Protein AF-A0A7X5V7J4-F1 (afdb_monomer_lite)

Foldseek 3Di:
DDDPPPPQDFDPLFDDLPVLVVVLVVLLVVLLVLLQVLLVVLVVLVVCLPPPPLRDFPVVDPVLVVQLVVQLVVLVVLLVVVVVVCVVVVQDQDDRTPPCPVVVVVSVVSSSVSLSSLSSSLSRLLVSLQDPPSDDLDPSNLVSLVSSVVSLLVSLLSLLVSLLSVLVSLVSSQVSCVRRVHDGRDLCVSLVSSVSSLVSSVVSSCSSVVSSLVSLVVSLCRNQPQDDPVPDDPVVNVVSVVVSVVSCVSSCPVPDPVSVVVSSCSSCVSNVVSVCCVVVVD

pLDDT: mean 78.99, std 15.19, range [29.64, 95.69]

Organism: NCBI:txid1105143

Sequence (282 aa):
MGWAGGGADPDPRARGGAVELAVWQYLIGVSAMMWVLLAGFGLVLLRRLTEDAAVRPVDGDASGRRATVRFVGFVFAVIVVPLLIGAAAGLRNPYVMEGQNWKIPLLHLIAGCANLPVLVALKRIELTAADDRGWGTTPADIARLRLLRRTTRLATAGLGAVIALAVIATGALRQATAAAGLTPLPDTFGVVYGAAFTGVVAGVHLYVSSAVENRARRLLDQVAALPDPSAVSPQEFSAGRSLRGEVAEELELGVDPRADLQSLLAVLSPLIGALLTKVGGL

Structure (mmCIF, N/CA/C/O backbone):
data_AF-A0A7X5V7J4-F1
#
_entry.id   AF-A0A7X5V7J4-F1
#
loop_
_atom_site.group_PDB
_atom_site.id
_atom_site.type_symbol
_atom_site.label_atom_id
_atom_site.label_alt_id
_atom_site.label_comp_id
_atom_site.label_asym_id
_atom_site.label_entity_id
_atom_site.label_seq_id
_atom_site.pdbx_PDB_ins_code
_atom_site.Cartn_x
_atom_site.Cartn_y
_atom_site.Cartn_z
_atom_site.occupancy
_atom_site.B_iso_or_equiv
_atom_site.auth_seq_id
_atom_site.auth_comp_id
_atom_site.auth_asym_id
_atom_site.auth_atom_id
_atom_site.pdbx_PDB_model_num
ATOM 1 N N . MET A 1 1 ? -34.278 26.157 18.986 1.00 34.75 1 MET A N 1
ATOM 2 C CA . MET A 1 1 ? -33.420 25.088 18.433 1.00 34.75 1 MET A CA 1
ATOM 3 C C . MET A 1 1 ? -32.214 24.945 19.345 1.00 34.75 1 MET A C 1
ATOM 5 O O . MET A 1 1 ? -31.230 25.649 19.173 1.00 34.75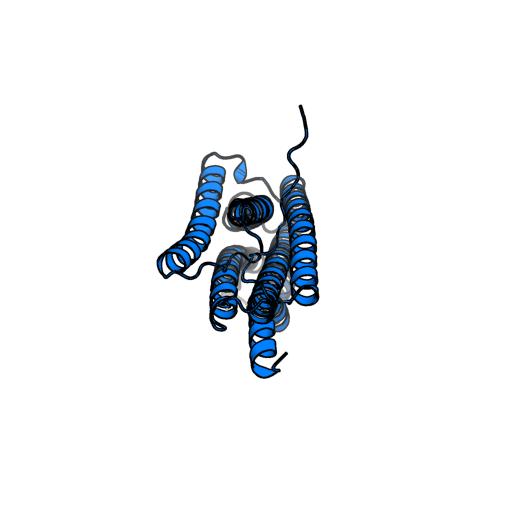 1 MET A O 1
ATOM 9 N N . GLY A 1 2 ? -32.358 24.139 20.399 1.00 29.67 2 GLY A N 1
ATOM 10 C CA . GLY A 1 2 ? -31.271 23.836 21.326 1.00 29.67 2 GLY A CA 1
ATOM 11 C C . GLY A 1 2 ? -30.403 22.735 20.735 1.00 29.67 2 GLY A C 1
ATOM 12 O O . GLY A 1 2 ? -30.930 21.729 20.263 1.00 29.67 2 GLY A O 1
ATOM 13 N N . TRP A 1 3 ? -29.091 22.942 20.730 1.00 29.64 3 TRP A N 1
ATOM 14 C CA . TRP A 1 3 ? -28.142 21.869 20.481 1.00 29.64 3 TRP A CA 1
ATOM 15 C C . TRP A 1 3 ? -28.324 20.834 21.588 1.00 29.64 3 TRP A C 1
ATOM 17 O O . TRP A 1 3 ? -28.192 21.155 22.768 1.00 29.64 3 TRP A O 1
ATOM 27 N N . ALA A 1 4 ? -28.724 19.626 21.192 1.00 33.19 4 ALA A N 1
ATOM 28 C CA . ALA A 1 4 ? -28.880 18.485 22.072 1.00 33.19 4 ALA A CA 1
ATOM 29 C C . ALA A 1 4 ? -27.616 18.337 22.926 1.00 33.19 4 ALA A C 1
ATOM 31 O O . ALA A 1 4 ? -26.511 18.241 22.388 1.00 33.19 4 ALA A O 1
ATOM 32 N N . GLY A 1 5 ? -27.794 18.355 24.249 1.00 32.16 5 GLY A N 1
ATOM 33 C CA . GLY A 1 5 ? -26.738 18.022 25.192 1.00 32.16 5 GLY A CA 1
ATOM 34 C C . GLY A 1 5 ? -26.129 16.691 24.778 1.00 32.16 5 GLY A C 1
ATOM 35 O O . GLY A 1 5 ? -26.831 15.685 24.674 1.00 32.16 5 GLY A O 1
ATOM 36 N N . GLY A 1 6 ? -24.836 16.713 24.460 1.00 33.47 6 GLY A N 1
ATOM 37 C CA . GLY A 1 6 ? -24.061 15.520 24.170 1.00 33.47 6 GLY A CA 1
ATOM 38 C C . GLY A 1 6 ? -23.945 14.702 25.444 1.00 33.47 6 GLY A C 1
ATOM 39 O O . GLY A 1 6 ? -22.972 14.853 26.172 1.00 33.47 6 GLY A O 1
ATOM 40 N N . GLY A 1 7 ? -24.959 13.882 25.719 1.00 37.09 7 GLY A N 1
ATOM 41 C CA . GLY A 1 7 ? -24.930 12.867 26.762 1.00 37.09 7 GLY A CA 1
ATOM 42 C C . GLY A 1 7 ? -23.765 11.928 26.485 1.00 37.09 7 GLY A C 1
ATOM 43 O O . GLY A 1 7 ? -23.837 11.056 25.621 1.00 37.09 7 GLY A O 1
ATOM 44 N N . ALA A 1 8 ? -22.657 12.182 27.165 1.00 48.03 8 ALA A N 1
ATOM 45 C CA . ALA A 1 8 ? -21.536 11.276 27.315 1.00 48.03 8 ALA A CA 1
ATOM 46 C C . ALA A 1 8 ? -21.576 10.754 28.751 1.00 48.03 8 ALA A C 1
ATOM 48 O O . ALA A 1 8 ? -20.599 10.883 29.483 1.00 48.03 8 ALA A O 1
ATOM 49 N N . ASP A 1 9 ? -22.730 10.233 29.169 1.00 50.41 9 ASP A N 1
ATOM 50 C CA . ASP A 1 9 ? -22.798 9.556 30.452 1.00 50.41 9 ASP A CA 1
ATOM 51 C C . ASP A 1 9 ? -22.044 8.221 30.311 1.00 50.41 9 ASP A C 1
ATOM 53 O O . ASP A 1 9 ? -22.279 7.476 29.347 1.00 50.41 9 ASP A O 1
ATOM 57 N N . PRO A 1 10 ? -21.070 7.942 31.198 1.00 53.66 10 PRO A N 1
ATOM 58 C CA . PRO A 1 10 ? -20.435 6.633 31.281 1.00 53.66 10 PRO A CA 1
ATOM 59 C C . PRO A 1 10 ? -21.510 5.553 31.412 1.00 53.66 10 PRO A C 1
ATOM 61 O O . PRO A 1 10 ? -22.536 5.802 32.047 1.00 53.66 10 PRO A O 1
ATOM 64 N N . ASP A 1 11 ? -21.273 4.358 30.853 1.00 56.75 11 ASP A N 1
ATOM 65 C CA . ASP A 1 11 ? -22.147 3.207 31.121 1.00 56.75 11 ASP A CA 1
ATOM 66 C C . ASP A 1 11 ? -22.397 3.138 32.643 1.00 56.75 11 ASP A C 1
ATOM 68 O O . ASP A 1 11 ? -21.429 3.167 33.410 1.00 56.75 11 ASP A O 1
ATOM 72 N N . PRO A 1 12 ? -23.654 3.077 33.120 1.00 56.88 12 PRO A N 1
ATOM 73 C CA . PRO A 1 12 ? -23.957 3.048 34.552 1.00 56.88 12 PRO A CA 1
ATOM 74 C C . PRO A 1 12 ? -23.309 1.861 35.291 1.00 56.88 12 PRO A C 1
ATOM 76 O O . PRO A 1 12 ? -23.279 1.827 36.522 1.00 56.88 12 PRO A O 1
ATOM 79 N N . ARG A 1 13 ? -22.787 0.873 34.555 1.00 57.56 13 ARG A N 1
ATOM 80 C CA . ARG A 1 13 ? -22.022 -0.271 35.062 1.00 57.56 13 ARG A CA 1
ATOM 81 C C . ARG A 1 13 ? -20.512 -0.031 35.099 1.00 57.56 13 ARG A C 1
ATOM 83 O O . ARG A 1 13 ? -19.818 -0.807 35.756 1.00 57.56 13 ARG A O 1
ATOM 90 N N . ALA A 1 14 ? -20.005 1.007 34.434 1.00 59.56 14 ALA A N 1
ATOM 91 C CA . ALA A 1 14 ? -18.592 1.352 34.422 1.00 59.56 14 ALA A CA 1
ATOM 92 C C . ALA A 1 14 ? -18.145 1.856 35.804 1.00 59.56 14 ALA A C 1
ATOM 94 O O . ALA A 1 14 ? -18.664 2.838 36.334 1.00 59.56 14 ALA A O 1
ATOM 95 N N . ARG A 1 15 ? -17.157 1.185 36.402 1.00 63.94 15 ARG A N 1
ATOM 96 C CA . ARG A 1 15 ? -16.577 1.543 37.704 1.00 63.94 15 ARG A CA 1
ATOM 97 C C . ARG A 1 15 ? -15.110 1.931 37.527 1.00 63.94 15 ARG A C 1
ATOM 99 O O . ARG A 1 15 ? -14.232 1.101 37.716 1.00 63.94 15 ARG A O 1
ATOM 106 N N . GLY A 1 16 ? -14.842 3.190 37.184 1.00 69.38 16 GLY A N 1
ATOM 107 C CA . GLY A 1 16 ? -13.474 3.707 37.027 1.00 69.38 16 GLY A CA 1
ATOM 108 C C . GLY A 1 16 ? -12.947 3.651 35.588 1.00 69.38 16 GLY A C 1
ATOM 109 O O . GLY A 1 16 ? -13.725 3.706 34.640 1.00 69.38 16 GLY A O 1
ATOM 110 N N . GLY A 1 17 ? -11.619 3.616 35.424 1.00 73.25 17 GLY A N 1
ATOM 111 C CA . GLY A 1 17 ? -10.969 3.546 34.106 1.00 73.25 17 GLY A CA 1
ATOM 112 C C . GLY A 1 17 ? -10.870 4.874 33.338 1.00 73.25 17 GLY A C 1
ATOM 113 O O . GLY A 1 17 ? -10.708 4.875 32.118 1.00 73.25 17 GLY A O 1
ATOM 114 N N . ALA A 1 18 ? -11.017 6.020 34.016 1.00 78.38 18 ALA A N 1
ATOM 115 C CA . ALA A 1 18 ? -11.046 7.336 33.365 1.00 78.38 18 ALA A CA 1
ATOM 116 C C . ALA A 1 18 ? -9.722 7.692 32.664 1.00 78.38 18 ALA A C 1
ATOM 118 O O . ALA A 1 18 ? -9.734 8.315 31.602 1.00 78.38 18 ALA A O 1
ATOM 119 N N . VAL A 1 19 ? -8.586 7.279 33.237 1.00 81.19 19 VAL A N 1
ATOM 120 C CA . VAL A 1 19 ? -7.254 7.526 32.666 1.00 81.19 19 VAL A CA 1
ATOM 121 C C . VAL A 1 19 ? -7.058 6.684 31.406 1.00 81.19 19 VAL A C 1
ATOM 123 O O . VAL A 1 19 ? -6.678 7.207 30.363 1.00 81.19 19 VAL A O 1
ATOM 126 N N . GLU A 1 20 ? -7.389 5.398 31.467 1.00 81.62 20 GLU A N 1
ATOM 127 C CA . GLU A 1 20 ? -7.297 4.456 30.354 1.00 81.62 20 GLU A CA 1
ATOM 128 C C . GLU A 1 20 ? -8.235 4.859 29.207 1.00 81.62 20 GLU A C 1
ATOM 130 O O . GLU A 1 20 ? -7.858 4.806 28.033 1.00 81.62 20 GLU A O 1
ATOM 135 N N . LEU A 1 21 ? -9.439 5.341 29.535 1.00 78.19 21 LEU A N 1
ATOM 136 C CA . LEU A 1 21 ? -10.370 5.888 28.554 1.00 78.19 21 LEU A CA 1
ATOM 137 C C . LEU A 1 21 ? -9.812 7.150 27.881 1.00 78.19 21 LEU A C 1
ATOM 139 O O . LEU A 1 21 ? -9.927 7.283 26.662 1.00 78.19 21 LEU A O 1
ATOM 143 N N . ALA A 1 22 ? -9.179 8.054 28.636 1.00 80.69 22 ALA A N 1
ATOM 144 C CA . ALA A 1 22 ? -8.540 9.245 28.077 1.00 80.69 22 ALA A CA 1
ATOM 145 C C . ALA A 1 22 ? -7.377 8.883 27.135 1.00 80.69 22 ALA A C 1
ATOM 147 O O . ALA A 1 22 ? -7.256 9.468 26.056 1.00 80.69 22 ALA A O 1
ATOM 148 N N . VAL A 1 23 ? -6.570 7.874 27.486 1.00 80.25 23 VAL A N 1
ATOM 149 C CA . VAL A 1 23 ? -5.506 7.339 26.615 1.00 80.25 23 VAL A CA 1
ATOM 150 C C . VAL A 1 23 ? -6.093 6.789 25.316 1.00 80.25 23 VAL A C 1
ATOM 152 O O . VAL A 1 23 ? -5.612 7.121 24.231 1.00 80.25 23 VAL A O 1
ATOM 155 N N . TRP A 1 24 ? -7.165 5.997 25.394 1.00 83.56 24 TRP A N 1
ATOM 156 C CA . TRP A 1 24 ? -7.840 5.492 24.200 1.00 83.56 24 TRP A CA 1
ATOM 157 C C . TRP A 1 24 ? -8.390 6.624 23.317 1.00 83.56 24 TRP A C 1
ATOM 159 O O . TRP A 1 24 ? -8.161 6.630 22.106 1.00 83.56 24 TRP A O 1
ATOM 169 N N . GLN A 1 25 ? -9.071 7.611 23.906 1.00 83.75 25 GLN A N 1
ATOM 170 C CA . GLN A 1 25 ? -9.607 8.764 23.174 1.00 83.75 25 GLN A CA 1
ATOM 171 C C . GLN A 1 25 ? -8.498 9.561 22.477 1.00 83.75 25 GLN A C 1
ATOM 173 O O . GLN A 1 25 ? -8.645 9.930 21.309 1.00 83.75 25 GLN A O 1
ATOM 178 N N . TYR A 1 26 ? -7.371 9.776 23.160 1.00 84.69 26 TYR A N 1
ATOM 179 C CA . TYR A 1 26 ? -6.192 10.407 22.578 1.00 84.69 26 TYR A CA 1
ATOM 180 C C . TYR A 1 26 ? -5.674 9.618 21.367 1.00 84.69 26 TYR A C 1
ATOM 182 O O . TYR A 1 26 ? -5.478 10.196 20.299 1.00 84.69 26 TYR A O 1
ATOM 190 N N . LEU A 1 27 ? -5.540 8.291 21.480 1.00 84.94 27 LEU A N 1
ATOM 191 C CA . LEU A 1 27 ? -5.086 7.428 20.381 1.00 84.94 27 LEU A CA 1
ATOM 192 C C . LEU A 1 27 ? -6.040 7.430 19.178 1.00 84.94 27 LEU A C 1
ATOM 194 O O . LEU A 1 27 ? -5.580 7.388 18.035 1.00 84.94 27 LEU A O 1
ATOM 198 N N . ILE A 1 28 ? -7.354 7.529 19.397 1.00 84.75 28 ILE A N 1
ATOM 199 C CA . ILE A 1 28 ? -8.328 7.723 18.311 1.00 84.75 28 ILE A CA 1
ATOM 200 C C . ILE A 1 28 ? -8.127 9.084 17.632 1.00 84.75 28 ILE A C 1
ATOM 202 O O . ILE A 1 28 ? -8.146 9.158 16.403 1.00 84.75 28 ILE A O 1
ATOM 206 N N . GLY A 1 29 ? -7.872 10.146 18.402 1.00 86.00 29 GLY A N 1
ATOM 207 C CA . GLY A 1 29 ? -7.528 11.464 17.859 1.00 86.00 29 GLY A CA 1
ATOM 208 C C . GLY A 1 29 ? -6.261 11.432 16.996 1.00 86.00 29 GLY A C 1
ATOM 209 O O . GLY A 1 29 ? -6.267 11.915 15.862 1.00 86.00 29 GLY A O 1
ATOM 210 N N . VAL A 1 30 ? -5.200 10.781 17.484 1.00 86.50 30 VAL A N 1
ATOM 211 C CA . VAL A 1 30 ? -3.958 10.563 16.721 1.00 86.50 30 VAL A CA 1
ATOM 212 C C . VAL A 1 30 ? -4.225 9.724 15.466 1.00 86.50 30 VAL A C 1
ATOM 214 O O . VAL A 1 30 ? -3.692 10.032 14.401 1.00 86.50 30 VAL A O 1
ATOM 217 N N . SER A 1 31 ? -5.098 8.713 15.547 1.00 87.94 31 SER A N 1
ATOM 218 C CA . SER A 1 31 ? -5.487 7.886 14.393 1.00 87.94 31 SER A CA 1
ATOM 219 C C . SER A 1 31 ? -6.166 8.710 13.308 1.00 87.94 31 SER A C 1
ATOM 221 O O . SER A 1 31 ? -5.783 8.618 12.144 1.00 87.94 31 SER A O 1
ATOM 223 N N . ALA A 1 32 ? -7.109 9.573 13.685 1.00 88.56 32 ALA A N 1
ATOM 224 C CA . ALA A 1 32 ? -7.782 10.463 12.747 1.00 88.56 32 ALA A CA 1
ATOM 225 C C . ALA A 1 32 ? -6.797 11.419 12.054 1.00 88.56 32 ALA A C 1
ATOM 227 O O . ALA A 1 32 ? -6.849 11.576 10.833 1.00 88.56 32 ALA A O 1
ATOM 228 N N . MET A 1 33 ? -5.854 12.000 12.804 1.00 90.06 33 MET A N 1
ATOM 229 C CA . MET A 1 33 ? -4.784 12.825 12.235 1.00 90.06 33 MET A CA 1
ATOM 230 C C . MET A 1 33 ? -3.928 12.027 11.241 1.00 90.06 33 MET A C 1
ATOM 232 O O . MET A 1 33 ? -3.676 12.493 10.131 1.00 90.06 33 MET A O 1
ATOM 236 N N . MET A 1 34 ? -3.532 10.802 11.598 1.00 89.50 34 MET A N 1
ATOM 237 C CA . MET A 1 34 ? -2.756 9.926 10.718 1.00 89.50 34 MET A CA 1
ATOM 238 C C . MET A 1 34 ? -3.512 9.546 9.444 1.00 89.50 34 MET A C 1
ATOM 240 O O . MET A 1 34 ? -2.901 9.473 8.381 1.00 89.50 34 MET A O 1
ATOM 244 N N . TRP A 1 35 ? -4.830 9.357 9.504 1.00 93.12 35 TRP A N 1
ATOM 245 C CA . TRP A 1 35 ? -5.650 9.114 8.315 1.00 93.12 35 TRP A CA 1
ATOM 246 C C . TRP A 1 35 ? -5.677 10.324 7.379 1.00 93.12 35 TRP A C 1
ATOM 248 O O . TRP A 1 35 ? -5.534 10.159 6.170 1.00 93.12 35 TRP A O 1
ATOM 258 N N . VAL A 1 36 ? -5.790 11.543 7.917 1.00 93.38 36 VAL A N 1
ATOM 259 C CA . VAL A 1 36 ? -5.714 12.776 7.113 1.00 93.38 36 VAL A CA 1
ATOM 260 C C . VAL A 1 36 ? -4.343 12.907 6.449 1.00 93.38 36 VAL A C 1
ATOM 262 O O . VAL A 1 36 ? -4.264 13.178 5.249 1.00 93.38 36 VAL A O 1
ATOM 265 N N . LEU A 1 37 ? -3.267 12.660 7.201 1.00 93.00 37 LEU A N 1
ATOM 266 C CA . LEU A 1 37 ? -1.904 12.673 6.668 1.00 93.00 37 LEU A CA 1
ATOM 267 C C . LEU A 1 37 ? -1.713 11.612 5.581 1.00 93.00 37 LEU A C 1
ATOM 269 O O . LEU A 1 37 ? -1.136 11.915 4.540 1.00 93.00 37 LEU A O 1
ATOM 273 N N . LEU A 1 38 ? -2.233 10.399 5.782 1.00 93.75 38 LEU A N 1
ATOM 274 C CA . LEU A 1 38 ? -2.154 9.318 4.802 1.00 93.75 38 LEU A CA 1
ATOM 275 C C . LEU A 1 38 ? -2.929 9.654 3.521 1.00 93.75 38 LEU A C 1
ATOM 277 O O . LEU A 1 38 ? -2.414 9.444 2.423 1.00 93.75 38 LEU A O 1
ATOM 281 N N . ALA A 1 39 ? -4.134 10.211 3.647 1.00 95.19 39 ALA A N 1
ATOM 282 C CA . ALA A 1 39 ? -4.936 10.639 2.507 1.00 95.19 39 ALA A CA 1
ATOM 283 C C . ALA A 1 39 ? -4.218 11.739 1.711 1.00 95.19 39 ALA A C 1
ATOM 285 O O . ALA A 1 39 ? -4.071 11.626 0.492 1.00 95.19 39 ALA A O 1
ATOM 286 N N . GLY A 1 40 ? -3.708 12.768 2.398 1.00 94.94 40 GLY A N 1
ATOM 287 C CA . GLY A 1 40 ? -2.929 13.845 1.785 1.00 94.94 40 GLY A CA 1
ATOM 288 C C . GLY A 1 40 ? -1.659 13.329 1.109 1.00 94.94 40 GLY A C 1
ATOM 289 O O . GLY A 1 40 ? -1.381 13.667 -0.041 1.00 94.94 40 GLY A O 1
ATOM 290 N N . PHE A 1 41 ? -0.930 12.437 1.778 1.00 94.00 41 PHE A N 1
ATOM 291 C CA . PHE A 1 41 ? 0.235 11.763 1.219 1.00 94.00 41 PHE A CA 1
ATOM 292 C C . PHE A 1 41 ? -0.116 10.968 -0.046 1.00 94.00 41 PHE A C 1
ATOM 294 O O . PHE A 1 41 ? 0.551 11.120 -1.068 1.00 94.00 41 PHE A O 1
ATOM 301 N N . GLY A 1 42 ? -1.193 10.180 -0.028 1.00 93.50 42 GLY A N 1
ATOM 302 C CA . GLY A 1 42 ? -1.653 9.431 -1.195 1.00 93.50 42 GLY A CA 1
ATOM 303 C C . GLY A 1 42 ? -2.050 10.335 -2.366 1.00 93.50 42 GLY A C 1
ATOM 304 O O . GLY A 1 42 ? -1.707 10.035 -3.507 1.00 93.50 42 GLY A O 1
ATOM 305 N N . LEU A 1 43 ? -2.685 11.482 -2.106 1.00 95.00 43 LEU A N 1
ATOM 306 C CA . LEU A 1 43 ? -2.972 12.486 -3.139 1.00 95.00 43 LEU A CA 1
ATOM 307 C C . LEU A 1 43 ? -1.690 13.086 -3.734 1.00 95.00 43 LEU A C 1
ATOM 309 O O . LEU A 1 43 ? -1.596 13.240 -4.952 1.00 95.00 43 LEU A O 1
ATOM 313 N N . VAL A 1 44 ? -0.682 13.374 -2.905 1.00 93.38 44 VAL A N 1
ATOM 314 C CA . VAL A 1 44 ? 0.635 13.836 -3.374 1.00 93.38 44 VAL A CA 1
ATOM 315 C C . VAL A 1 44 ? 1.311 12.774 -4.241 1.00 93.38 44 VAL A C 1
ATOM 317 O O . VAL A 1 44 ? 1.864 13.111 -5.287 1.00 93.38 44 VAL A O 1
ATOM 320 N N . LEU A 1 45 ? 1.240 11.495 -3.859 1.00 91.38 45 LEU A N 1
ATOM 321 C CA . LEU A 1 45 ? 1.762 10.401 -4.680 1.00 91.38 45 LEU A CA 1
ATOM 322 C C . LEU A 1 45 ? 1.044 10.307 -6.028 1.00 91.38 45 LEU A C 1
ATOM 324 O O . LEU A 1 45 ? 1.701 10.228 -7.062 1.00 91.38 45 LEU A O 1
ATOM 328 N N . LEU A 1 46 ? -0.290 10.364 -6.034 1.00 90.12 46 LEU A N 1
ATOM 329 C CA . LEU A 1 46 ? -1.082 10.354 -7.266 1.00 90.12 46 LEU A CA 1
ATOM 330 C C . LEU A 1 46 ? -0.720 11.510 -8.189 1.00 90.12 46 LEU A C 1
ATOM 332 O O . LEU A 1 46 ? -0.584 11.308 -9.396 1.00 90.12 46 LEU A O 1
ATOM 336 N N . ARG A 1 47 ? -0.549 12.705 -7.621 1.00 89.62 47 ARG A N 1
ATOM 337 C CA . ARG A 1 47 ? -0.143 13.894 -8.361 1.00 89.62 47 ARG A CA 1
ATOM 338 C C . ARG A 1 47 ? 1.232 13.697 -8.996 1.00 89.62 47 ARG A C 1
ATOM 340 O O . ARG A 1 47 ? 1.348 13.866 -10.203 1.00 89.62 47 ARG A O 1
ATOM 347 N N . ARG A 1 48 ? 2.226 13.229 -8.232 1.00 87.12 48 ARG A N 1
ATOM 348 C CA . ARG A 1 48 ? 3.572 12.924 -8.753 1.00 87.12 48 ARG A CA 1
ATOM 349 C C . ARG A 1 48 ? 3.544 11.893 -9.879 1.00 87.12 48 ARG A C 1
ATOM 351 O O . ARG A 1 48 ? 4.194 12.094 -10.892 1.00 87.12 48 ARG A O 1
ATOM 358 N N . LEU A 1 49 ? 2.748 10.834 -9.734 1.00 84.38 49 LEU A N 1
ATOM 359 C CA . LEU A 1 49 ? 2.577 9.810 -10.771 1.00 84.38 49 LEU A CA 1
ATOM 360 C C . LEU A 1 49 ? 1.837 10.318 -12.020 1.00 84.38 49 LEU A C 1
ATOM 362 O O . LEU A 1 49 ? 1.865 9.642 -13.038 1.00 84.38 49 LEU A O 1
ATOM 366 N N . THR A 1 50 ? 1.136 11.451 -11.942 1.00 80.94 50 THR A N 1
ATOM 367 C CA . THR A 1 50 ? 0.393 12.031 -13.075 1.00 80.94 50 THR A CA 1
ATOM 368 C C . THR A 1 50 ? 1.183 13.144 -13.766 1.00 80.94 50 THR A C 1
ATOM 370 O O . THR A 1 50 ? 1.084 13.299 -14.977 1.00 80.94 50 THR A O 1
ATOM 373 N N . GLU A 1 51 ? 1.931 13.940 -12.998 1.00 79.25 51 GLU A N 1
ATOM 374 C CA . GLU A 1 51 ? 2.727 15.065 -13.502 1.00 79.25 51 GLU A CA 1
ATOM 375 C C . GLU A 1 51 ? 4.060 14.623 -14.111 1.00 79.25 51 GLU A C 1
ATOM 377 O O . GLU A 1 51 ? 4.600 15.328 -14.963 1.00 79.25 51 GLU A O 1
ATOM 382 N N . ASP A 1 52 ? 4.599 13.476 -13.694 1.00 71.88 52 ASP A N 1
ATOM 383 C CA . ASP A 1 52 ? 5.831 12.957 -14.273 1.00 71.88 52 ASP A CA 1
ATOM 384 C C . ASP A 1 52 ? 5.579 12.512 -15.720 1.00 71.88 52 ASP A C 1
ATOM 386 O O . ASP A 1 52 ? 4.905 11.514 -15.973 1.00 71.88 52 ASP A O 1
ATOM 390 N N . ALA A 1 53 ? 6.128 13.262 -16.680 1.00 56.97 53 ALA A N 1
ATOM 391 C CA . ALA A 1 53 ? 5.985 13.002 -18.112 1.00 56.97 53 ALA A CA 1
ATOM 392 C C . ALA A 1 53 ? 6.486 11.604 -18.520 1.00 56.97 53 ALA A C 1
ATOM 394 O O . ALA A 1 53 ? 6.057 11.075 -19.549 1.00 56.97 53 ALA A O 1
ATOM 395 N N . ALA A 1 54 ? 7.358 10.992 -17.709 1.00 57.72 54 ALA A N 1
ATOM 396 C CA . ALA A 1 54 ? 7.792 9.615 -17.896 1.00 57.72 54 ALA A CA 1
ATOM 397 C C . ALA A 1 54 ? 6.674 8.604 -17.584 1.00 57.72 54 ALA A C 1
ATOM 399 O O . ALA A 1 54 ? 6.658 7.517 -18.152 1.00 57.72 54 ALA A O 1
ATOM 400 N N . VAL A 1 55 ? 5.710 8.943 -16.723 1.00 60.31 55 VAL A N 1
ATOM 401 C CA . VAL A 1 55 ? 4.571 8.100 -16.346 1.00 60.31 55 VAL A CA 1
ATOM 402 C C . VAL A 1 55 ? 3.339 8.523 -17.144 1.00 60.31 55 VAL A C 1
ATOM 404 O O . VAL A 1 55 ? 2.488 9.277 -16.681 1.00 60.31 55 VAL A O 1
ATOM 407 N N . ARG A 1 56 ? 3.198 8.010 -18.374 1.00 59.88 56 ARG A N 1
ATOM 408 C CA . ARG A 1 56 ? 1.921 8.161 -19.091 1.00 59.88 56 ARG A CA 1
ATOM 409 C C . ARG A 1 56 ? 0.805 7.471 -18.297 1.00 59.88 56 ARG A C 1
ATOM 411 O O . ARG A 1 56 ? 0.957 6.295 -17.957 1.00 59.88 56 ARG A O 1
ATOM 418 N N . PRO A 1 57 ? -0.319 8.152 -18.018 1.00 54.56 57 PRO A N 1
ATOM 419 C CA . PRO A 1 57 ? -1.412 7.549 -17.279 1.00 54.56 57 PRO A CA 1
ATOM 420 C C . PRO A 1 57 ? -2.104 6.495 -18.149 1.00 54.56 57 PRO A C 1
ATOM 422 O O . PRO A 1 57 ? -2.937 6.816 -18.992 1.00 54.56 57 PRO A O 1
ATOM 425 N N . VAL A 1 58 ? -1.813 5.220 -17.885 1.00 56.88 58 VAL A N 1
ATOM 426 C CA . VAL A 1 58 ? -2.599 4.071 -18.385 1.00 56.88 58 VAL A CA 1
ATOM 427 C C . VAL A 1 58 ? -4.071 4.178 -17.929 1.00 56.88 58 VAL A C 1
ATOM 429 O O . VAL A 1 58 ? -4.988 3.651 -18.554 1.00 56.88 58 VAL A O 1
ATOM 432 N N . ASP A 1 59 ? -4.313 4.946 -16.864 1.00 52.44 59 ASP A N 1
ATOM 433 C CA . ASP A 1 59 ? -5.621 5.274 -16.293 1.00 52.44 59 ASP A CA 1
ATOM 434 C C . ASP A 1 59 ? -6.528 6.152 -17.174 1.00 52.44 59 ASP A C 1
ATOM 436 O O . ASP A 1 59 ? -7.705 6.314 -16.842 1.00 52.44 59 ASP A O 1
ATOM 440 N N . GLY A 1 60 ? -6.012 6.729 -18.267 1.00 56.09 60 GLY A N 1
ATOM 441 C CA . GLY A 1 60 ? -6.835 7.464 -19.235 1.00 56.09 60 GLY A CA 1
ATOM 442 C C . GLY A 1 60 ? -7.842 6.566 -19.965 1.00 56.09 60 GLY A C 1
ATOM 443 O O . GLY A 1 60 ? -8.914 7.031 -20.358 1.00 56.09 60 GLY A O 1
ATOM 444 N N . ASP A 1 61 ? -7.544 5.268 -20.066 1.00 69.88 61 ASP A N 1
ATOM 445 C CA . ASP A 1 61 ? -8.390 4.293 -20.743 1.00 69.88 61 ASP A CA 1
ATOM 446 C C . ASP A 1 61 ? -9.421 3.669 -19.787 1.00 69.88 61 ASP A C 1
ATOM 448 O O . ASP A 1 61 ? -9.162 3.359 -18.618 1.00 69.88 61 ASP A O 1
ATOM 452 N N . ALA A 1 62 ? -10.628 3.412 -20.301 1.00 80.12 62 ALA A N 1
ATOM 453 C CA . ALA A 1 62 ? -11.730 2.829 -19.529 1.00 80.12 62 ALA A CA 1
ATOM 454 C C . ALA A 1 62 ? -11.384 1.464 -18.888 1.00 80.12 62 ALA A C 1
ATOM 456 O O . ALA A 1 62 ? -11.989 1.080 -17.879 1.00 80.12 62 ALA A O 1
ATOM 457 N N . SER A 1 63 ? -10.415 0.739 -19.457 1.00 82.75 63 SER A N 1
ATOM 458 C CA . SER A 1 63 ? -9.873 -0.520 -18.936 1.00 82.75 63 SER A CA 1
ATOM 459 C C . SER A 1 63 ? -9.070 -0.317 -17.646 1.00 82.75 63 SER A C 1
ATOM 461 O O . SER A 1 63 ? -9.337 -1.018 -16.666 1.00 82.75 63 SER A O 1
ATOM 463 N N . GLY A 1 64 ? -8.166 0.671 -17.606 1.00 84.38 64 GLY A N 1
ATOM 464 C CA . GLY A 1 64 ? -7.350 1.012 -16.437 1.00 84.38 64 GLY A CA 1
ATOM 465 C C . GLY A 1 64 ? -8.218 1.426 -15.253 1.00 84.38 64 GLY A C 1
ATOM 466 O O . GLY A 1 64 ? -8.144 0.830 -14.177 1.00 84.38 64 GLY A O 1
ATOM 467 N N . ARG A 1 65 ? -9.185 2.326 -15.486 1.00 87.38 65 ARG A N 1
ATOM 468 C CA . ARG A 1 65 ? -10.158 2.727 -14.454 1.00 87.38 65 ARG A CA 1
ATOM 469 C C . ARG A 1 65 ? -10.936 1.536 -13.888 1.00 87.38 65 ARG A C 1
ATOM 471 O O . ARG A 1 65 ? -11.129 1.439 -12.677 1.00 87.38 65 ARG A O 1
ATOM 478 N N . ARG A 1 66 ? -11.384 0.610 -14.745 1.00 91.12 66 ARG A N 1
ATOM 479 C CA . ARG A 1 66 ? -12.119 -0.592 -14.315 1.00 91.12 66 ARG A CA 1
ATOM 480 C C . ARG A 1 66 ? -11.234 -1.534 -13.497 1.00 91.12 66 ARG A C 1
ATOM 482 O O . ARG A 1 66 ? -11.711 -2.090 -12.509 1.00 91.12 66 ARG A O 1
ATOM 489 N N . ALA A 1 67 ? -9.970 -1.709 -13.882 1.00 91.56 67 ALA A N 1
ATOM 490 C CA . ALA A 1 67 ? -9.004 -2.497 -13.122 1.00 91.56 67 ALA A CA 1
ATOM 491 C C . ALA A 1 67 ? -8.748 -1.886 -11.735 1.00 91.56 67 ALA A C 1
ATOM 493 O O . ALA A 1 67 ? -8.736 -2.617 -10.745 1.00 91.56 67 ALA A O 1
ATOM 494 N N . THR A 1 68 ? -8.639 -0.558 -11.650 1.00 93.12 68 THR A N 1
ATOM 495 C CA . THR A 1 68 ? -8.473 0.167 -10.385 1.00 93.12 68 THR A CA 1
ATOM 496 C C . THR A 1 68 ? -9.672 0.013 -9.462 1.00 93.12 68 THR A C 1
ATOM 498 O O . THR A 1 68 ? -9.502 -0.362 -8.304 1.00 93.12 68 THR A O 1
ATOM 501 N N . VAL A 1 69 ? -10.893 0.198 -9.970 1.00 94.19 69 VAL A N 1
ATOM 502 C CA . VAL A 1 69 ? -12.116 0.001 -9.171 1.00 94.19 69 VAL A CA 1
ATOM 503 C C . VAL A 1 69 ? -12.224 -1.437 -8.659 1.00 94.19 69 VAL A C 1
ATOM 505 O O . VAL A 1 69 ? -12.537 -1.644 -7.490 1.00 94.19 69 VAL A O 1
ATOM 508 N N . ARG A 1 70 ? -11.927 -2.437 -9.502 1.00 95.62 70 ARG A N 1
ATOM 509 C CA . ARG A 1 70 ? -11.941 -3.853 -9.098 1.00 95.62 70 ARG A CA 1
ATOM 510 C C . ARG A 1 70 ? -10.900 -4.155 -8.027 1.00 95.62 70 ARG A C 1
ATOM 512 O O . ARG A 1 70 ? -11.220 -4.843 -7.067 1.00 95.62 70 ARG A O 1
ATOM 519 N N . PHE A 1 71 ? -9.686 -3.634 -8.182 1.00 95.69 71 PHE A N 1
ATOM 520 C CA . PHE A 1 71 ? -8.614 -3.801 -7.206 1.00 95.69 71 PHE A CA 1
ATOM 521 C C . PHE A 1 71 ? -8.993 -3.195 -5.851 1.00 95.69 71 PHE A C 1
ATOM 523 O O . PHE A 1 71 ? -8.948 -3.884 -4.837 1.00 95.69 71 PHE A O 1
ATOM 530 N N . VAL A 1 72 ? -9.434 -1.935 -5.841 1.00 94.75 72 VAL A N 1
ATOM 531 C CA . VAL A 1 72 ? -9.861 -1.246 -4.618 1.00 94.75 72 VAL A CA 1
ATOM 532 C C . VAL A 1 72 ? -11.032 -1.987 -3.970 1.00 94.75 72 VAL A C 1
ATOM 534 O O . VAL A 1 72 ? -10.982 -2.291 -2.781 1.00 94.75 72 VAL A O 1
ATOM 537 N N . GLY A 1 73 ? -12.052 -2.348 -4.755 1.00 95.19 73 GLY A N 1
ATOM 538 C CA . GLY A 1 73 ? -13.202 -3.114 -4.275 1.00 95.19 73 GLY A CA 1
ATOM 539 C C . GLY A 1 73 ? -12.814 -4.470 -3.683 1.00 95.19 73 GLY A C 1
ATOM 540 O O . GLY A 1 73 ? -13.328 -4.839 -2.631 1.00 95.19 73 GLY A O 1
ATOM 541 N N . PHE A 1 74 ? -11.869 -5.183 -4.304 1.00 94.94 74 PHE A N 1
ATOM 542 C CA . PHE A 1 74 ? -11.337 -6.442 -3.784 1.00 94.94 74 PHE A CA 1
ATOM 543 C C . PHE A 1 74 ? -10.617 -6.248 -2.445 1.00 94.94 74 PHE A C 1
ATOM 545 O O . PHE A 1 74 ? -10.923 -6.959 -1.493 1.00 94.94 74 PHE A O 1
ATOM 552 N N . VAL A 1 75 ? -9.718 -5.263 -2.336 1.00 93.75 75 VAL A N 1
ATOM 553 C CA . VAL A 1 75 ? -9.002 -4.972 -1.081 1.00 93.75 75 VAL A CA 1
ATOM 554 C C . VAL A 1 75 ? -9.989 -4.654 0.046 1.00 93.75 75 VAL A C 1
ATOM 556 O O . VAL A 1 75 ? -9.877 -5.217 1.134 1.00 93.75 75 VAL A O 1
ATOM 559 N N . PHE A 1 76 ? -11.004 -3.825 -0.217 1.00 92.12 76 PHE A N 1
ATOM 560 C CA . PHE A 1 76 ? -12.052 -3.552 0.769 1.00 92.12 76 PHE A CA 1
ATOM 561 C C . PHE A 1 76 ? -12.871 -4.788 1.118 1.00 92.12 76 PHE A C 1
ATOM 563 O O . PHE A 1 76 ? -13.146 -4.999 2.293 1.00 92.12 76 PHE A O 1
ATOM 570 N N . ALA A 1 77 ? -13.233 -5.624 0.145 1.00 90.06 77 ALA A N 1
ATOM 571 C CA . ALA A 1 77 ? -13.954 -6.863 0.417 1.00 90.06 77 ALA A CA 1
ATOM 572 C C . ALA A 1 77 ? -13.144 -7.788 1.341 1.00 90.06 77 ALA A C 1
ATOM 574 O O . ALA A 1 77 ? -13.683 -8.285 2.329 1.00 90.06 77 ALA A O 1
ATOM 575 N N . VAL A 1 78 ? -11.842 -7.953 1.084 1.00 89.25 78 VAL A N 1
ATOM 576 C CA . VAL A 1 78 ? -10.949 -8.770 1.921 1.00 89.25 78 VAL A CA 1
ATOM 577 C C . VAL A 1 78 ? -10.789 -8.186 3.328 1.00 89.25 78 VAL A C 1
ATOM 579 O O . VAL A 1 78 ? -10.673 -8.952 4.275 1.00 89.25 78 VAL A O 1
ATOM 582 N N . ILE A 1 79 ? -10.827 -6.862 3.497 1.00 86.88 79 ILE A N 1
ATOM 583 C CA . ILE A 1 79 ? -10.802 -6.215 4.821 1.00 86.88 79 ILE A CA 1
ATOM 584 C C . ILE A 1 79 ? -12.144 -6.370 5.552 1.00 86.88 79 ILE A C 1
ATOM 586 O O . ILE A 1 79 ? -12.179 -6.643 6.750 1.00 86.88 79 ILE A O 1
ATOM 590 N N . VAL A 1 80 ? -13.261 -6.189 4.846 1.00 85.94 80 VAL A N 1
ATOM 591 C CA . VAL A 1 80 ? -14.607 -6.193 5.433 1.00 85.94 80 VAL A CA 1
ATOM 592 C C . VAL A 1 80 ? -15.028 -7.596 5.864 1.00 85.94 80 VAL A C 1
ATOM 594 O O . VAL A 1 80 ? -15.655 -7.735 6.910 1.00 85.94 80 VAL A O 1
ATOM 597 N N . VAL A 1 81 ? -14.670 -8.646 5.118 1.00 85.19 81 VAL A N 1
ATOM 598 C CA . VAL A 1 81 ? -15.076 -10.029 5.430 1.00 85.19 81 VAL A CA 1
ATOM 599 C C . VAL A 1 81 ? -14.634 -10.480 6.837 1.00 85.19 81 VAL A C 1
ATOM 601 O O . VAL A 1 81 ? -15.505 -10.894 7.602 1.00 85.19 81 VAL A O 1
ATOM 604 N N . PRO A 1 82 ? -13.358 -10.355 7.255 1.00 78.88 82 PRO A N 1
ATOM 605 C CA . PRO A 1 82 ? -12.933 -10.654 8.624 1.00 78.88 82 PRO A CA 1
ATOM 606 C C . PRO A 1 82 ? -13.664 -9.828 9.687 1.00 78.88 82 PRO A C 1
ATOM 608 O O . PRO A 1 82 ? -13.995 -10.361 10.745 1.00 78.88 82 PRO A O 1
ATOM 611 N N . LEU A 1 83 ? -13.959 -8.550 9.412 1.00 79.62 83 LEU A N 1
ATOM 612 C CA . LEU A 1 83 ? -14.712 -7.693 10.336 1.00 79.62 83 LEU A CA 1
ATOM 613 C C . LEU A 1 83 ? -16.156 -8.185 10.506 1.00 79.62 83 LEU A C 1
ATOM 615 O O . LEU A 1 83 ? -16.664 -8.220 11.626 1.00 79.62 83 LEU A O 1
ATOM 619 N N . LEU A 1 84 ? -16.804 -8.612 9.418 1.00 80.44 84 LEU A N 1
ATOM 620 C CA . LEU A 1 84 ? -18.147 -9.195 9.455 1.00 80.44 84 LEU A CA 1
A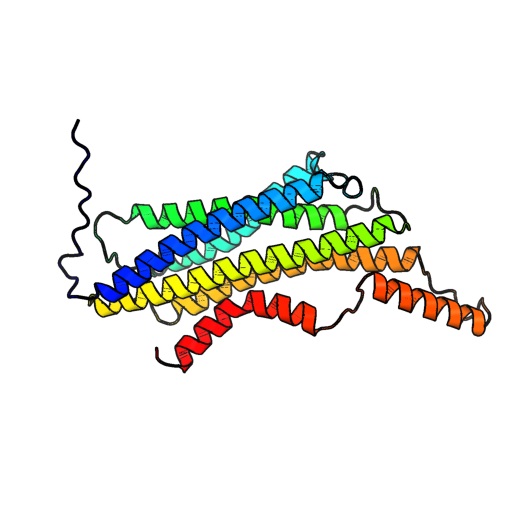TOM 621 C C . LEU A 1 84 ? -18.163 -10.541 10.184 1.00 80.44 84 LEU A C 1
ATOM 623 O O . LEU A 1 84 ? -19.051 -10.769 11.001 1.00 80.44 84 LEU A O 1
ATOM 627 N N . ILE A 1 85 ? -17.172 -11.404 9.937 1.00 81.00 85 ILE A N 1
ATOM 628 C CA . ILE A 1 85 ? -17.024 -12.686 10.641 1.00 81.00 85 ILE A CA 1
ATOM 629 C C . ILE A 1 85 ? -16.824 -12.442 12.140 1.00 81.00 85 ILE A C 1
ATOM 631 O O . ILE A 1 85 ? -17.504 -13.061 12.954 1.00 81.00 85 ILE A O 1
ATOM 635 N N . GLY A 1 86 ? -15.952 -11.501 12.514 1.00 74.75 86 GLY A N 1
ATOM 636 C CA . GLY A 1 86 ? -15.744 -11.127 13.911 1.00 74.75 86 GLY A CA 1
ATOM 637 C C . GLY A 1 86 ? -17.021 -10.595 14.564 1.00 74.75 86 GLY A C 1
ATOM 638 O O . GLY A 1 86 ? -17.393 -11.034 15.651 1.00 74.75 86 GLY A O 1
ATOM 639 N N . ALA A 1 87 ? -17.752 -9.720 13.869 1.00 75.19 87 ALA A N 1
ATOM 640 C CA . ALA A 1 87 ? -19.030 -9.205 14.347 1.00 75.19 87 ALA A CA 1
ATOM 641 C C . ALA A 1 87 ? -20.092 -10.309 14.515 1.00 75.19 87 ALA A C 1
ATOM 643 O O . ALA A 1 87 ? -20.836 -10.278 15.496 1.00 75.19 87 ALA A O 1
ATOM 644 N N . ALA A 1 88 ? -20.158 -11.277 13.592 1.00 78.06 88 ALA A N 1
ATOM 645 C CA . ALA A 1 88 ? -21.058 -12.430 13.666 1.00 78.06 88 ALA A CA 1
ATOM 646 C C . ALA A 1 88 ? -20.676 -13.399 14.797 1.00 78.06 88 ALA A C 1
ATOM 648 O O . ALA A 1 88 ? -21.552 -13.983 15.427 1.00 78.06 88 ALA A O 1
ATOM 649 N N . ALA A 1 89 ? -19.383 -13.508 15.109 1.00 78.00 89 ALA A N 1
ATOM 650 C CA . ALA A 1 89 ? -18.862 -14.265 16.245 1.00 78.00 89 ALA A CA 1
ATOM 651 C C . ALA A 1 89 ? -19.057 -13.556 17.602 1.00 78.00 89 ALA A C 1
ATOM 653 O O . ALA A 1 89 ? -18.554 -14.026 18.620 1.00 78.00 89 ALA A O 1
ATOM 654 N N . GLY A 1 90 ? -19.751 -12.413 17.636 1.00 70.38 90 GLY A N 1
ATOM 655 C CA . GLY A 1 90 ? -19.990 -11.656 18.865 1.00 70.38 90 GLY A CA 1
ATOM 656 C C . GLY A 1 90 ? -18.774 -10.871 19.364 1.00 70.38 90 GLY A C 1
ATOM 657 O O . GLY A 1 90 ? -18.820 -10.334 20.468 1.00 70.38 90 GLY A O 1
ATOM 658 N N . LEU A 1 91 ? -17.710 -10.743 18.560 1.00 66.62 91 LEU A N 1
ATOM 659 C CA . LEU A 1 91 ? -16.535 -9.920 18.868 1.00 66.62 91 LEU A CA 1
ATOM 660 C C . LEU A 1 91 ? -16.871 -8.445 18.617 1.00 66.62 91 LEU A C 1
ATOM 662 O O . LEU A 1 91 ? -16.418 -7.823 17.656 1.00 66.62 91 LEU A O 1
ATOM 666 N N . ARG A 1 92 ? -17.736 -7.891 19.467 1.00 64.56 92 ARG A N 1
ATOM 667 C CA . ARG A 1 92 ? -18.065 -6.465 19.500 1.00 64.56 92 ARG A CA 1
ATOM 668 C C . ARG A 1 92 ? -17.419 -5.841 20.725 1.00 64.56 92 ARG A C 1
ATOM 670 O O . ARG A 1 92 ? -17.451 -6.421 21.804 1.00 64.56 92 ARG A O 1
ATOM 677 N N . ASN A 1 93 ? -16.852 -4.650 20.554 1.00 60.62 93 ASN A N 1
ATOM 678 C CA . ASN A 1 93 ? -16.397 -3.870 21.698 1.00 60.62 93 ASN A CA 1
ATOM 679 C C . ASN A 1 93 ? -17.588 -3.574 22.623 1.00 60.62 93 ASN A C 1
ATOM 681 O O . ASN A 1 93 ? -18.604 -3.085 22.117 1.00 60.62 93 ASN A O 1
ATOM 685 N N . PRO A 1 94 ? -17.478 -3.817 23.940 1.00 56.44 94 PRO A N 1
ATOM 686 C CA . PRO A 1 94 ? -18.419 -3.253 24.894 1.00 56.44 94 PRO A CA 1
ATOM 687 C C . PRO A 1 94 ? -18.352 -1.736 24.798 1.00 56.44 94 PRO A C 1
ATOM 689 O O . PRO A 1 94 ? -17.273 -1.142 24.711 1.00 56.44 94 PRO A O 1
ATOM 692 N N . TYR A 1 95 ? -19.513 -1.103 24.795 1.00 58.94 95 TYR A N 1
ATOM 693 C CA . TYR A 1 95 ? -19.592 0.342 24.725 1.00 58.94 95 TYR A CA 1
ATOM 694 C C . TYR A 1 95 ? -19.242 0.917 26.097 1.00 58.94 95 TYR A C 1
ATOM 696 O O . TYR A 1 95 ? -20.034 0.826 27.022 1.00 58.94 95 TYR A O 1
ATOM 704 N N . VAL A 1 96 ? -18.055 1.518 26.230 1.00 52.53 96 VAL A N 1
ATOM 705 C CA . VAL A 1 96 ? -17.697 2.282 27.444 1.00 52.53 96 VAL A CA 1
ATOM 706 C C . VAL A 1 96 ? -18.566 3.549 27.569 1.00 52.53 96 VAL A C 1
ATOM 708 O O . VAL A 1 96 ? -18.755 4.076 28.661 1.00 52.53 96 VAL A O 1
ATOM 711 N N . MET A 1 97 ? -19.122 4.028 26.447 1.00 54.97 97 MET A N 1
ATOM 712 C CA . MET A 1 97 ? -20.043 5.166 26.378 1.00 54.97 97 MET A CA 1
ATOM 713 C C . MET A 1 97 ? -21.343 4.753 25.675 1.00 54.97 97 MET A C 1
ATOM 715 O O . MET A 1 97 ? -21.316 4.412 24.486 1.00 54.97 97 MET A O 1
ATOM 719 N N . GLU A 1 98 ? -22.476 4.806 26.381 1.00 52.88 98 GLU A N 1
ATOM 720 C CA . GLU A 1 98 ? -23.800 4.586 25.786 1.00 52.88 98 GLU A CA 1
ATOM 721 C C . GLU A 1 98 ? -24.110 5.649 24.707 1.00 52.88 98 GLU A C 1
ATOM 723 O O . GLU A 1 98 ? -23.595 6.767 24.718 1.00 52.88 98 GLU A O 1
ATOM 728 N N . GLY A 1 99 ? -24.913 5.290 23.697 1.00 58.78 99 GLY A N 1
ATOM 729 C CA . GLY A 1 99 ? -25.350 6.217 22.637 1.00 58.78 99 GLY A CA 1
ATOM 730 C C . GLY A 1 99 ? -24.319 6.540 21.540 1.00 58.78 99 GLY A C 1
ATOM 731 O O . GLY A 1 99 ? -24.647 7.221 20.566 1.00 58.78 99 GLY A O 1
ATOM 732 N N . GLN A 1 100 ? -23.087 6.024 21.624 1.00 65.94 100 GLN A N 1
ATOM 733 C CA . GLN A 1 100 ? -22.014 6.310 20.653 1.00 65.94 100 GLN A CA 1
ATOM 734 C C . GLN A 1 100 ? -21.773 5.201 19.617 1.00 65.94 100 GLN A C 1
ATOM 736 O O . GLN A 1 100 ? -20.803 5.246 18.859 1.00 65.94 100 GLN A O 1
ATOM 741 N N . ASN A 1 101 ? -22.680 4.229 19.529 1.00 66.19 101 ASN A N 1
ATOM 742 C CA . ASN A 1 101 ? -22.521 3.012 18.724 1.00 66.19 101 ASN A CA 1
ATOM 743 C C . ASN A 1 101 ? -22.302 3.289 17.228 1.00 66.19 101 ASN A C 1
ATOM 745 O O . ASN A 1 101 ? -21.632 2.518 16.545 1.00 66.19 101 ASN A O 1
ATOM 749 N N . TRP A 1 102 ? -22.829 4.407 16.726 1.00 71.88 102 TRP A N 1
ATOM 750 C CA . TRP A 1 102 ? -22.688 4.844 15.336 1.00 71.88 102 TRP A CA 1
ATOM 751 C C . TRP A 1 102 ? -21.296 5.414 15.007 1.00 71.88 102 TRP A C 1
ATOM 753 O O . TRP A 1 102 ? -20.908 5.448 13.839 1.00 71.88 102 TRP A O 1
ATOM 763 N N . LYS A 1 103 ? -20.510 5.829 16.012 1.00 74.88 103 LYS A N 1
ATOM 764 C CA . LYS A 1 103 ? -19.182 6.423 15.793 1.00 74.88 103 LYS A CA 1
ATOM 765 C C . LYS A 1 103 ? -18.165 5.392 15.313 1.00 74.88 103 LYS A C 1
ATOM 767 O O . LYS A 1 103 ? -17.323 5.717 14.488 1.00 74.88 103 LYS A O 1
ATOM 772 N N . ILE A 1 104 ? -18.257 4.145 15.775 1.00 73.75 104 ILE A N 1
ATOM 773 C CA . ILE A 1 104 ? -17.341 3.069 15.367 1.00 73.75 104 ILE A CA 1
ATOM 774 C C . ILE A 1 104 ? -17.436 2.768 13.860 1.00 73.75 104 ILE A C 1
ATOM 776 O O . ILE A 1 104 ? -16.397 2.829 13.198 1.00 73.75 104 ILE A O 1
ATOM 780 N N . PRO A 1 105 ? -18.615 2.471 13.271 1.00 75.75 105 PRO A N 1
ATOM 781 C CA . PRO A 1 105 ? -18.709 2.250 11.829 1.00 75.75 105 PRO A CA 1
ATOM 782 C C . PRO A 1 105 ? -18.347 3.508 11.032 1.00 75.75 105 PRO A C 1
ATOM 784 O O . PRO A 1 105 ? -17.724 3.389 9.980 1.00 75.75 105 PRO A O 1
ATOM 787 N N . LEU A 1 106 ? -18.640 4.709 11.549 1.00 81.12 106 LEU A N 1
ATOM 788 C CA . LEU A 1 106 ? -18.187 5.949 10.921 1.00 81.12 106 LEU A CA 1
ATOM 789 C C . LEU A 1 106 ? -16.654 6.071 10.912 1.00 81.12 106 LEU A C 1
ATOM 791 O O . LEU A 1 106 ? -16.087 6.418 9.882 1.00 81.12 106 LEU A O 1
ATOM 795 N N . LEU A 1 107 ? -15.969 5.756 12.015 1.00 82.38 107 LEU A N 1
ATOM 796 C CA . LEU A 1 107 ? -14.504 5.767 12.077 1.00 82.38 107 LEU A CA 1
ATOM 797 C C . LEU A 1 107 ? -13.896 4.775 11.079 1.00 82.38 107 LEU A C 1
ATOM 799 O O . LEU A 1 107 ? -12.943 5.123 10.390 1.00 82.38 107 LEU A O 1
ATOM 803 N N . HIS A 1 108 ? -14.477 3.580 10.936 1.00 81.62 108 HIS A N 1
ATOM 804 C CA . HIS A 1 108 ? -14.039 2.608 9.928 1.00 81.62 108 HIS A CA 1
ATOM 805 C C . HIS A 1 108 ? -14.283 3.108 8.501 1.00 81.62 108 HIS A C 1
ATOM 807 O O . HIS A 1 108 ? -13.433 2.911 7.635 1.00 81.62 108 HIS A O 1
ATOM 813 N N . LEU A 1 109 ? -15.408 3.786 8.251 1.00 85.25 109 LEU A N 1
ATOM 814 C CA . LEU A 1 109 ? -15.694 4.402 6.956 1.00 85.25 109 LEU A CA 1
ATOM 815 C C . LEU A 1 109 ? -14.681 5.507 6.630 1.00 85.25 109 LEU A C 1
ATOM 817 O O . LEU A 1 109 ? -14.127 5.515 5.535 1.00 85.25 109 LEU A O 1
ATOM 821 N N . ILE A 1 110 ? -14.400 6.405 7.579 1.00 87.88 110 ILE A N 1
ATOM 822 C CA . ILE A 1 110 ? -13.412 7.482 7.419 1.00 87.88 110 ILE A CA 1
ATOM 823 C C . ILE A 1 110 ? -12.022 6.891 7.174 1.00 87.88 110 ILE A C 1
ATOM 825 O O . ILE A 1 110 ? -11.351 7.293 6.224 1.00 87.88 110 ILE A O 1
ATOM 829 N N . ALA A 1 111 ? -11.612 5.908 7.979 1.00 86.69 111 ALA A N 1
ATOM 830 C CA . ALA A 1 111 ? -10.349 5.203 7.799 1.00 86.69 111 ALA A CA 1
ATOM 831 C C . ALA A 1 111 ? -10.277 4.536 6.417 1.00 86.69 111 ALA A C 1
ATOM 833 O O . ALA A 1 111 ? -9.272 4.651 5.719 1.00 86.69 111 ALA A O 1
ATOM 834 N N . GLY A 1 112 ? -11.356 3.885 5.976 1.00 87.38 112 GLY A N 1
ATOM 835 C CA . GLY A 1 112 ? -11.457 3.307 4.639 1.00 87.38 112 GLY A CA 1
ATOM 836 C C . GLY A 1 112 ? -11.267 4.357 3.546 1.00 87.38 112 GLY A C 1
ATOM 837 O O . GLY A 1 112 ? -10.376 4.225 2.708 1.00 87.38 112 GLY A O 1
ATOM 838 N N . CYS A 1 113 ? -12.030 5.448 3.594 1.00 91.75 113 CYS A N 1
ATOM 839 C CA . CYS A 1 113 ? -11.926 6.543 2.632 1.00 91.75 113 CYS A CA 1
ATOM 840 C C . CYS A 1 113 ? -10.521 7.162 2.589 1.00 91.75 113 CYS A C 1
ATOM 842 O O . CYS A 1 113 ? -10.018 7.460 1.507 1.00 91.75 113 CYS A O 1
ATOM 844 N N . ALA A 1 114 ? -9.858 7.304 3.738 1.00 92.81 114 ALA A N 1
ATOM 845 C CA . ALA A 1 114 ? -8.508 7.854 3.822 1.00 92.81 114 ALA A CA 1
ATOM 846 C C . ALA A 1 114 ? -7.445 6.990 3.119 1.00 92.81 114 ALA A C 1
ATOM 848 O O . ALA A 1 114 ? -6.447 7.517 2.629 1.00 92.81 114 ALA A O 1
ATOM 849 N N . ASN A 1 115 ? -7.667 5.676 3.018 1.00 92.62 115 ASN A N 1
ATOM 850 C CA . ASN A 1 115 ? -6.761 4.758 2.325 1.00 92.62 115 ASN A CA 1
ATOM 851 C C . ASN A 1 115 ? -6.919 4.791 0.793 1.00 92.62 115 ASN A C 1
ATOM 853 O O . ASN A 1 115 ? -6.009 4.361 0.078 1.00 92.62 115 ASN A O 1
ATOM 857 N N . LEU A 1 116 ? -8.044 5.300 0.268 1.00 94.44 116 LEU A N 1
ATOM 858 C CA . LEU A 1 116 ? -8.350 5.271 -1.168 1.00 94.44 116 LEU A CA 1
ATOM 859 C C . LEU A 1 116 ? -7.236 5.868 -2.043 1.00 94.44 116 LEU A C 1
ATOM 861 O O . LEU A 1 116 ? -6.819 5.185 -2.980 1.00 94.44 116 LEU A O 1
ATOM 865 N N . PRO A 1 117 ? -6.701 7.076 -1.771 1.00 95.62 117 PRO A N 1
ATOM 866 C CA . PRO A 1 117 ? -5.690 7.674 -2.640 1.00 95.62 117 PRO A CA 1
ATOM 867 C C . PRO A 1 117 ? -4.414 6.828 -2.731 1.00 95.62 117 PRO A C 1
ATOM 869 O O . PRO A 1 117 ? -3.834 6.692 -3.807 1.00 95.62 117 PRO A O 1
ATOM 872 N N . VAL A 1 118 ? -4.008 6.204 -1.621 1.00 95.25 118 VAL A N 1
ATOM 873 C CA . VAL A 1 118 ? -2.828 5.330 -1.570 1.00 95.25 118 VAL A CA 1
ATOM 874 C C . VAL A 1 118 ? -3.064 4.037 -2.351 1.00 95.25 118 VAL A C 1
ATOM 876 O O . VAL A 1 118 ? -2.206 3.638 -3.136 1.00 95.25 118 VAL A O 1
ATOM 879 N N . LEU A 1 119 ? -4.235 3.407 -2.204 1.00 95.56 119 LEU A N 1
ATOM 880 C CA . LEU A 1 119 ? -4.585 2.200 -2.963 1.00 95.56 119 LEU A CA 1
ATOM 881 C C . LEU A 1 119 ? -4.650 2.470 -4.471 1.00 95.56 119 LEU A C 1
ATOM 883 O O . LEU A 1 119 ? -4.170 1.661 -5.266 1.00 95.56 119 LEU A O 1
ATOM 887 N N . VAL A 1 120 ? -5.193 3.623 -4.872 1.00 94.44 120 VAL A N 1
ATOM 888 C CA . VAL A 1 120 ? -5.197 4.050 -6.277 1.00 94.44 120 VAL A CA 1
ATOM 889 C C . VAL A 1 120 ? -3.768 4.282 -6.771 1.00 94.44 120 VAL A C 1
ATOM 891 O O . VAL A 1 120 ? -3.436 3.837 -7.866 1.00 94.44 120 VAL A O 1
ATOM 894 N N . ALA A 1 121 ? -2.898 4.912 -5.973 1.00 93.75 121 ALA A N 1
ATOM 895 C CA . ALA A 1 121 ? -1.500 5.134 -6.347 1.00 93.75 121 ALA A CA 1
ATOM 896 C C . ALA A 1 121 ? -0.749 3.810 -6.547 1.00 93.75 121 ALA A C 1
ATOM 898 O O . ALA A 1 121 ? -0.078 3.629 -7.560 1.00 93.75 121 ALA A O 1
ATOM 899 N N . LEU A 1 122 ? -0.919 2.858 -5.628 1.00 94.56 122 LEU A N 1
ATOM 900 C CA . LEU A 1 122 ? -0.338 1.518 -5.723 1.00 94.56 122 LEU A CA 1
ATOM 901 C C . LEU A 1 122 ? -0.808 0.775 -6.977 1.00 94.56 122 LEU A C 1
ATOM 903 O O . LEU A 1 122 ? 0.005 0.188 -7.691 1.00 94.56 122 LEU A O 1
ATOM 907 N N . LYS A 1 123 ? -2.103 0.846 -7.299 1.00 94.56 123 LYS A N 1
ATOM 908 C CA . LYS A 1 123 ? -2.624 0.216 -8.514 1.00 94.56 123 LYS A CA 1
ATOM 909 C C . LYS A 1 123 ? -2.133 0.901 -9.787 1.00 94.56 123 LYS A C 1
ATOM 911 O O . LYS A 1 123 ? -1.810 0.213 -10.747 1.00 94.56 123 LYS A O 1
ATOM 916 N N . ARG A 1 124 ? -2.001 2.229 -9.791 1.00 92.31 124 ARG A N 1
ATOM 917 C CA . ARG A 1 124 ? -1.379 2.962 -10.905 1.00 92.31 124 ARG A CA 1
ATOM 918 C C . ARG A 1 124 ? 0.059 2.539 -11.140 1.00 92.31 124 ARG A C 1
ATOM 920 O O . ARG A 1 124 ? 0.450 2.387 -12.292 1.00 92.31 124 ARG A O 1
ATOM 927 N N . ILE A 1 125 ? 0.833 2.345 -10.072 1.00 93.12 125 ILE A N 1
ATOM 928 C CA . ILE A 1 125 ? 2.210 1.852 -10.172 1.00 93.12 125 ILE A CA 1
ATOM 929 C C . ILE A 1 125 ? 2.228 0.479 -10.840 1.00 93.12 125 ILE A C 1
ATOM 931 O O . ILE A 1 125 ? 2.990 0.277 -11.782 1.00 93.12 125 ILE A O 1
ATOM 935 N N . GLU A 1 126 ? 1.362 -0.435 -10.401 1.00 94.06 126 GLU A N 1
ATOM 936 C CA . GLU A 1 126 ? 1.270 -1.765 -11.002 1.00 94.06 126 GLU A CA 1
ATOM 937 C C . GLU A 1 126 ? 0.865 -1.709 -12.477 1.00 94.06 126 GLU A C 1
ATOM 939 O O . GLU A 1 126 ? 1.555 -2.300 -13.302 1.00 94.06 126 GLU A O 1
ATOM 944 N N . LEU A 1 127 ? -0.177 -0.951 -12.830 1.00 91.94 127 LEU A N 1
ATOM 945 C CA . LEU A 1 127 ? -0.620 -0.810 -14.221 1.00 91.94 127 LEU A CA 1
ATOM 946 C C . LEU A 1 127 ? 0.476 -0.198 -15.096 1.00 91.94 127 LEU A C 1
ATOM 948 O O . LEU A 1 127 ? 0.694 -0.640 -16.218 1.00 91.94 127 LEU A O 1
ATOM 952 N N . THR A 1 128 ? 1.200 0.781 -14.559 1.00 90.75 128 THR A N 1
ATOM 953 C CA . THR A 1 128 ? 2.325 1.428 -15.235 1.00 90.75 128 THR A CA 1
ATOM 954 C C . THR A 1 128 ? 3.473 0.455 -15.496 1.00 90.75 128 THR A C 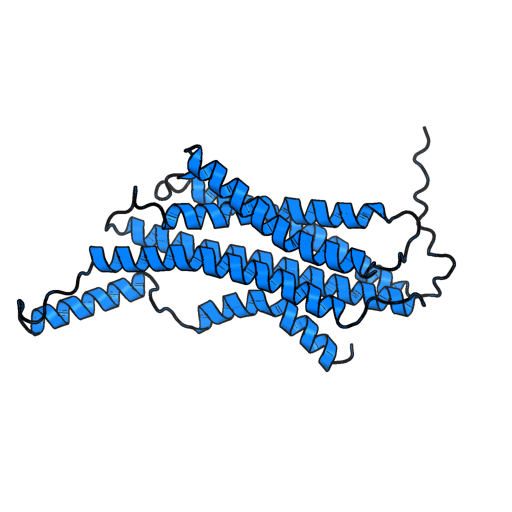1
ATOM 956 O O . THR A 1 128 ? 4.065 0.469 -16.572 1.00 90.75 128 THR A O 1
ATOM 959 N N . ALA A 1 129 ? 3.814 -0.378 -14.513 1.00 91.06 129 ALA A N 1
ATOM 960 C CA . ALA A 1 129 ? 4.871 -1.372 -14.652 1.00 91.06 129 ALA A CA 1
ATOM 961 C C . ALA A 1 129 ? 4.451 -2.535 -15.567 1.00 91.06 129 ALA A C 1
ATOM 963 O O . ALA A 1 129 ? 5.277 -3.067 -16.309 1.00 91.06 129 ALA A O 1
ATOM 964 N N . ALA A 1 130 ? 3.176 -2.923 -15.537 1.00 90.19 130 ALA A N 1
ATOM 965 C CA . ALA A 1 130 ? 2.639 -4.018 -16.334 1.00 90.19 130 ALA A CA 1
ATOM 966 C C . ALA A 1 130 ? 2.412 -3.643 -17.807 1.00 90.19 130 ALA A C 1
ATOM 968 O O . ALA A 1 130 ? 2.548 -4.511 -18.666 1.00 90.19 130 ALA A O 1
ATOM 969 N N . ASP A 1 131 ? 2.096 -2.381 -18.113 1.00 87.00 131 ASP A N 1
ATOM 970 C CA . ASP A 1 131 ? 1.891 -1.932 -19.492 1.00 87.00 131 ASP A CA 1
ATOM 971 C C . ASP A 1 131 ? 3.212 -1.912 -20.264 1.00 87.00 131 ASP A C 1
ATOM 973 O O . ASP A 1 131 ? 4.173 -1.270 -19.852 1.00 87.00 131 ASP A O 1
ATOM 977 N N . ASP A 1 132 ? 3.261 -2.613 -21.395 1.00 82.31 132 ASP A N 1
ATOM 978 C CA . ASP A 1 132 ? 4.427 -2.639 -22.278 1.00 82.31 132 ASP A CA 1
ATOM 979 C C . ASP A 1 132 ? 4.576 -1.358 -23.105 1.00 82.31 132 ASP A C 1
ATOM 981 O O . ASP A 1 132 ? 5.654 -1.080 -23.631 1.00 82.31 132 ASP A O 1
ATOM 985 N N . ARG A 1 133 ? 3.526 -0.538 -23.199 1.00 80.62 133 ARG A N 1
ATOM 986 C CA . ARG A 1 133 ? 3.557 0.714 -23.956 1.00 80.62 133 ARG A CA 1
ATOM 987 C C . ARG A 1 133 ? 4.320 1.794 -23.192 1.00 80.62 133 ARG A C 1
ATOM 989 O O . ARG A 1 133 ? 4.107 2.028 -22.007 1.00 80.62 133 ARG A O 1
ATOM 996 N N . GLY A 1 134 ? 5.169 2.529 -23.908 1.00 76.31 134 GLY A N 1
ATOM 997 C CA . GLY A 1 134 ? 5.866 3.691 -23.351 1.00 76.31 134 GLY A CA 1
ATOM 998 C C . GLY A 1 134 ? 7.039 3.351 -22.433 1.00 76.31 134 GLY A C 1
ATOM 999 O O . GLY A 1 134 ? 7.456 4.220 -21.672 1.00 76.31 134 GLY A O 1
ATOM 1000 N N . TRP A 1 135 ? 7.547 2.120 -22.503 1.00 85.56 135 TRP A N 1
ATOM 1001 C CA . TRP A 1 135 ? 8.864 1.753 -21.992 1.00 85.56 135 TRP A CA 1
ATOM 1002 C C . TRP A 1 135 ? 9.834 1.624 -23.163 1.00 85.56 135 TRP A C 1
ATOM 1004 O O . TRP A 1 135 ? 9.500 1.006 -24.175 1.00 85.56 135 TRP A O 1
ATOM 1014 N N . GLY A 1 136 ? 11.009 2.228 -23.028 1.00 84.56 136 GLY A N 1
ATOM 1015 C CA . GLY A 1 136 ? 12.127 2.062 -23.951 1.00 84.56 136 GLY A CA 1
ATOM 1016 C C . GLY A 1 136 ? 13.332 1.451 -23.243 1.00 84.56 136 GLY A C 1
ATOM 1017 O O . GLY A 1 136 ? 13.191 0.702 -22.280 1.00 84.56 136 GLY A O 1
ATOM 1018 N N . THR A 1 137 ? 14.523 1.803 -23.717 1.00 84.62 137 THR A N 1
ATOM 1019 C CA . THR A 1 137 ? 15.819 1.418 -23.136 1.00 84.62 137 THR A CA 1
ATOM 1020 C C . THR A 1 137 ? 16.614 2.653 -22.703 1.00 84.62 137 THR A C 1
ATOM 1022 O O . THR A 1 137 ? 17.830 2.718 -22.869 1.00 84.62 137 THR A O 1
ATOM 1025 N N . THR A 1 138 ? 15.922 3.690 -22.224 1.00 85.44 138 THR A N 1
ATOM 1026 C CA . THR A 1 138 ? 16.519 5.001 -21.944 1.00 85.44 138 THR A CA 1
ATOM 1027 C C . THR A 1 138 ? 16.865 5.174 -20.459 1.00 85.44 138 THR A C 1
ATOM 1029 O O . THR A 1 138 ? 16.241 4.551 -19.598 1.00 85.44 138 THR A O 1
ATOM 1032 N N . PRO A 1 139 ? 17.788 6.088 -20.101 1.00 84.56 139 PRO A N 1
ATOM 1033 C CA . PRO A 1 139 ? 18.034 6.444 -18.699 1.00 84.56 139 PRO A CA 1
ATOM 1034 C C . PRO A 1 139 ? 16.778 6.942 -17.960 1.00 84.56 139 PRO A C 1
ATOM 1036 O O . PRO A 1 139 ? 16.654 6.767 -16.747 1.00 84.56 139 PRO A O 1
ATOM 1039 N N . ALA A 1 140 ? 15.817 7.528 -18.685 1.00 86.19 140 ALA A N 1
ATOM 1040 C CA . ALA A 1 140 ? 14.540 7.955 -18.118 1.00 86.19 140 ALA A CA 1
ATOM 1041 C C . ALA A 1 140 ? 13.683 6.765 -17.646 1.00 86.19 140 ALA A C 1
ATOM 1043 O O . ALA A 1 140 ? 12.993 6.880 -16.634 1.00 86.19 140 ALA A O 1
ATOM 1044 N N . ASP A 1 141 ? 13.771 5.608 -18.313 1.00 88.00 141 ASP A N 1
ATOM 1045 C CA . ASP A 1 141 ? 13.076 4.381 -17.905 1.00 88.00 141 ASP A CA 1
ATOM 1046 C C . ASP A 1 141 ? 13.629 3.840 -16.573 1.00 88.00 141 ASP A C 1
ATOM 1048 O O . ASP A 1 141 ? 12.863 3.432 -15.696 1.00 88.00 141 ASP A O 1
ATOM 1052 N N . ILE A 1 142 ? 14.950 3.922 -16.369 1.00 87.31 142 ILE A N 1
ATOM 1053 C CA . ILE A 1 142 ? 15.612 3.557 -15.102 1.00 87.31 142 ILE A CA 1
ATOM 1054 C C . ILE A 1 142 ? 15.146 4.485 -13.970 1.00 87.31 142 ILE A C 1
ATOM 1056 O O . ILE A 1 142 ? 14.746 4.023 -12.897 1.00 87.31 142 ILE A O 1
ATOM 1060 N N . ALA A 1 143 ? 15.140 5.801 -14.211 1.00 87.75 143 ALA A N 1
ATOM 1061 C CA . ALA A 1 143 ? 14.673 6.789 -13.237 1.00 87.75 143 ALA A CA 1
ATOM 1062 C C . ALA A 1 143 ? 13.191 6.585 -12.871 1.00 87.75 143 ALA A C 1
ATOM 1064 O O . ALA A 1 143 ? 12.830 6.612 -11.689 1.00 87.75 143 ALA A O 1
ATOM 1065 N N . ARG A 1 144 ? 12.342 6.302 -13.867 1.00 88.94 144 ARG A N 1
ATOM 1066 C CA . ARG A 1 144 ? 10.925 5.969 -13.670 1.00 88.94 144 ARG A CA 1
ATOM 1067 C C . ARG A 1 144 ? 10.768 4.730 -12.795 1.00 88.94 144 ARG A C 1
ATOM 1069 O O . ARG A 1 144 ? 10.000 4.754 -11.837 1.00 88.94 144 ARG A O 1
ATOM 1076 N N . LEU A 1 145 ? 11.511 3.659 -13.067 1.00 90.12 145 LEU A N 1
ATOM 1077 C CA . LEU A 1 145 ? 11.448 2.429 -12.278 1.00 90.12 145 LEU A CA 1
ATOM 1078 C C . LEU A 1 145 ? 11.844 2.660 -10.807 1.00 90.12 145 LEU A C 1
ATOM 1080 O O . LEU A 1 145 ? 11.148 2.195 -9.900 1.00 90.12 145 LEU A O 1
ATOM 1084 N N . ARG A 1 146 ? 12.906 3.439 -10.558 1.00 88.31 146 ARG A N 1
ATOM 1085 C CA . ARG A 1 146 ? 13.322 3.853 -9.204 1.00 88.31 146 ARG A CA 1
ATOM 1086 C C . ARG A 1 146 ? 12.224 4.632 -8.483 1.00 88.31 146 ARG A C 1
ATOM 1088 O O . ARG A 1 146 ? 11.942 4.367 -7.311 1.00 88.31 146 ARG A O 1
ATOM 1095 N N . LEU A 1 147 ? 11.553 5.551 -9.182 1.00 88.50 147 LEU A N 1
ATOM 1096 C CA . LEU A 1 147 ? 10.406 6.278 -8.640 1.00 88.50 147 LEU A CA 1
ATOM 1097 C C . LEU A 1 147 ? 9.263 5.326 -8.255 1.00 88.50 147 LEU A C 1
ATOM 1099 O O . LEU A 1 147 ? 8.721 5.452 -7.153 1.00 88.50 147 LEU A O 1
ATOM 1103 N N . LEU A 1 148 ? 8.916 4.362 -9.114 1.00 91.56 148 LEU A N 1
ATOM 1104 C CA . LEU A 1 148 ? 7.868 3.369 -8.840 1.00 91.56 148 LEU A CA 1
ATOM 1105 C C . LEU A 1 148 ? 8.208 2.502 -7.615 1.00 91.56 148 LEU A C 1
ATOM 1107 O O . LEU A 1 148 ? 7.366 2.353 -6.722 1.00 91.56 148 LEU A O 1
ATOM 1111 N N . ARG A 1 149 ? 9.446 1.991 -7.515 1.00 90.38 149 ARG A N 1
ATOM 1112 C CA . ARG A 1 149 ? 9.923 1.219 -6.348 1.00 90.38 149 ARG A CA 1
ATOM 1113 C C . ARG A 1 149 ? 9.841 2.042 -5.063 1.00 90.38 149 ARG A C 1
ATOM 1115 O O . ARG A 1 149 ? 9.210 1.622 -4.090 1.00 90.38 149 ARG A O 1
ATOM 1122 N N . ARG A 1 150 ? 10.426 3.245 -5.061 1.00 88.25 150 ARG A N 1
ATOM 1123 C CA . ARG A 1 150 ? 10.427 4.143 -3.896 1.00 88.25 150 ARG A CA 1
ATOM 1124 C C . ARG A 1 150 ? 9.008 4.480 -3.450 1.00 88.25 150 ARG A C 1
ATOM 1126 O O . ARG A 1 150 ? 8.712 4.442 -2.258 1.00 88.25 150 ARG A O 1
ATOM 1133 N N . THR A 1 151 ? 8.128 4.787 -4.397 1.00 90.69 151 THR A N 1
ATOM 1134 C CA . THR A 1 151 ? 6.736 5.135 -4.099 1.00 90.69 151 THR A CA 1
ATOM 1135 C C . THR A 1 151 ? 5.979 3.949 -3.505 1.00 90.69 151 THR A C 1
ATOM 1137 O O . THR A 1 151 ? 5.258 4.129 -2.526 1.00 90.69 151 THR A O 1
ATOM 1140 N N . THR A 1 152 ? 6.203 2.734 -4.015 1.00 90.81 152 THR A N 1
ATOM 1141 C CA . THR A 1 152 ? 5.620 1.500 -3.461 1.00 90.81 152 THR A CA 1
ATOM 1142 C C . THR A 1 152 ? 6.062 1.273 -2.015 1.00 90.81 152 THR A C 1
ATOM 1144 O O . THR A 1 152 ? 5.218 1.040 -1.147 1.00 90.81 152 THR A O 1
ATOM 1147 N N . ARG A 1 153 ? 7.364 1.411 -1.722 1.00 87.94 153 ARG A N 1
ATOM 1148 C CA . ARG A 1 153 ? 7.915 1.283 -0.359 1.00 87.94 153 ARG A CA 1
ATOM 1149 C C . ARG A 1 153 ? 7.313 2.317 0.597 1.00 87.94 153 ARG A C 1
ATOM 1151 O O . ARG A 1 153 ? 6.841 1.951 1.671 1.00 87.94 153 ARG A O 1
ATOM 1158 N N . LEU A 1 154 ? 7.259 3.590 0.193 1.00 89.00 154 LEU A N 1
ATOM 1159 C CA . LEU A 1 154 ? 6.693 4.665 1.020 1.00 89.00 154 LEU A CA 1
ATOM 1160 C C . LEU A 1 154 ? 5.188 4.483 1.273 1.00 89.00 154 LEU A C 1
ATOM 1162 O O . LEU A 1 154 ? 4.735 4.641 2.404 1.00 89.00 154 LEU A O 1
ATOM 1166 N N . ALA A 1 155 ? 4.416 4.114 0.247 1.00 91.00 155 ALA A N 1
ATOM 1167 C CA . ALA A 1 155 ? 2.992 3.808 0.381 1.00 91.00 155 ALA A CA 1
ATOM 1168 C C . ALA A 1 155 ? 2.747 2.633 1.337 1.00 91.00 155 ALA A C 1
ATOM 1170 O O . ALA A 1 155 ? 1.893 2.717 2.219 1.00 91.00 155 ALA A O 1
ATOM 1171 N N . THR A 1 156 ? 3.542 1.569 1.209 1.00 88.88 156 THR A N 1
ATOM 1172 C CA . THR A 1 156 ? 3.466 0.387 2.077 1.00 88.88 156 THR A CA 1
ATOM 1173 C C . THR A 1 156 ? 3.790 0.743 3.531 1.00 88.88 156 THR A C 1
ATOM 1175 O O . THR A 1 156 ? 3.057 0.353 4.437 1.00 88.88 156 THR A O 1
ATOM 1178 N N . ALA A 1 157 ? 4.842 1.536 3.765 1.00 85.81 157 ALA A N 1
ATOM 1179 C CA . ALA A 1 157 ? 5.209 2.001 5.101 1.00 85.81 157 ALA A CA 1
ATOM 1180 C C . ALA A 1 157 ? 4.113 2.877 5.735 1.00 85.81 157 ALA A C 1
ATOM 1182 O O . ALA A 1 157 ? 3.789 2.698 6.908 1.00 85.81 157 ALA A O 1
ATOM 1183 N N . GLY A 1 158 ? 3.500 3.778 4.958 1.00 88.31 158 GLY A N 1
ATOM 1184 C CA . GLY A 1 158 ? 2.383 4.609 5.419 1.00 88.31 158 GLY A CA 1
ATOM 1185 C C . GLY A 1 158 ? 1.169 3.782 5.858 1.00 88.31 158 GLY A C 1
ATOM 1186 O O . GLY A 1 158 ? 0.600 4.038 6.918 1.00 88.31 158 GLY A O 1
ATOM 1187 N N . LEU A 1 159 ? 0.815 2.747 5.088 1.00 89.94 159 LEU A N 1
ATOM 1188 C CA . LEU A 1 159 ? -0.242 1.800 5.457 1.00 89.94 159 LEU A CA 1
ATOM 1189 C C . LEU A 1 159 ? 0.121 1.009 6.723 1.00 89.94 159 LEU A C 1
ATOM 1191 O O . LEU A 1 159 ? -0.706 0.886 7.626 1.00 89.94 159 LEU A O 1
ATOM 1195 N N . GLY A 1 160 ? 1.364 0.527 6.825 1.00 86.38 160 GLY A N 1
ATOM 1196 C CA . GLY A 1 160 ? 1.867 -0.170 8.012 1.00 86.38 160 GLY A CA 1
ATOM 1197 C C . GLY A 1 160 ? 1.776 0.676 9.286 1.00 86.38 160 GLY A C 1
ATOM 1198 O O . GLY A 1 160 ? 1.310 0.187 10.313 1.00 86.38 160 GLY A O 1
ATOM 1199 N N . ALA A 1 161 ? 2.123 1.966 9.211 1.00 85.12 161 ALA A N 1
ATOM 1200 C CA . ALA A 1 161 ? 2.019 2.893 10.340 1.00 85.12 161 ALA A CA 1
ATOM 1201 C C . ALA A 1 161 ? 0.569 3.070 10.829 1.00 85.12 161 ALA A C 1
ATOM 1203 O O . ALA A 1 161 ? 0.316 3.071 12.035 1.00 85.12 161 ALA A O 1
ATOM 1204 N N . VAL A 1 162 ? -0.399 3.165 9.909 1.00 87.44 162 VAL A N 1
ATOM 1205 C CA . VAL A 1 162 ? -1.825 3.246 10.269 1.00 87.44 162 VAL A CA 1
ATOM 1206 C C . VAL A 1 162 ? -2.316 1.951 10.920 1.00 87.44 162 VAL A C 1
ATOM 1208 O O . VAL A 1 162 ? -3.065 2.010 11.896 1.00 87.44 162 VAL A O 1
ATOM 1211 N N . ILE A 1 163 ? -1.868 0.787 10.440 1.00 86.25 163 ILE A N 1
ATOM 1212 C CA . ILE A 1 163 ? -2.205 -0.506 11.054 1.00 86.25 163 ILE A CA 1
ATOM 1213 C C . ILE A 1 163 ? -1.608 -0.609 12.461 1.00 86.25 163 ILE A C 1
ATOM 1215 O O . ILE A 1 163 ? -2.313 -1.020 13.381 1.00 86.25 163 ILE A O 1
ATOM 1219 N N . ALA A 1 164 ? -0.351 -0.194 12.655 1.00 83.69 164 ALA A N 1
ATOM 1220 C CA . ALA A 1 164 ? 0.302 -0.195 13.968 1.00 83.69 164 ALA A CA 1
ATOM 1221 C C . ALA A 1 164 ? -0.508 0.615 14.978 1.00 83.69 164 ALA A C 1
ATOM 1223 O O . ALA A 1 164 ? -0.841 0.124 16.056 1.00 83.69 164 ALA A O 1
ATOM 1224 N N . LEU A 1 165 ? -0.898 1.829 14.591 1.00 84.25 165 LEU A N 1
ATOM 1225 C CA . LEU A 1 165 ? -1.685 2.701 15.445 1.00 84.25 165 LEU A CA 1
ATOM 1226 C C . LEU A 1 165 ? -3.080 2.130 15.738 1.00 84.25 165 LEU A C 1
ATOM 1228 O O . LEU A 1 165 ? -3.539 2.214 16.874 1.00 84.25 165 LEU A O 1
ATOM 1232 N N . ALA A 1 166 ? -3.727 1.487 14.762 1.00 83.38 166 ALA A N 1
ATOM 1233 C CA . ALA A 1 166 ? -5.015 0.826 14.969 1.00 83.38 166 ALA A CA 1
ATOM 1234 C C . ALA A 1 166 ? -4.920 -0.353 15.957 1.00 83.38 166 ALA A C 1
ATOM 1236 O O . ALA A 1 166 ? -5.796 -0.520 16.809 1.00 83.38 166 ALA A O 1
ATOM 1237 N N . VAL A 1 167 ? -3.851 -1.151 15.882 1.00 84.25 167 VAL A N 1
ATOM 1238 C CA . VAL A 1 167 ? -3.590 -2.254 16.821 1.00 84.25 167 VAL A CA 1
ATOM 1239 C C . VAL A 1 167 ? -3.332 -1.718 18.232 1.00 84.25 167 VAL A C 1
ATOM 1241 O O . VAL A 1 167 ? -3.943 -2.206 19.183 1.00 84.25 167 VAL A O 1
ATOM 1244 N N . ILE A 1 168 ? -2.515 -0.667 18.368 1.00 84.25 168 ILE A N 1
ATOM 1245 C CA . ILE A 1 168 ? -2.248 0.004 19.653 1.00 84.25 168 ILE A CA 1
ATOM 1246 C C . ILE A 1 168 ? -3.541 0.581 20.244 1.00 84.25 168 ILE A C 1
ATOM 1248 O O . ILE A 1 168 ? -3.852 0.330 21.407 1.00 84.25 168 ILE A O 1
ATOM 1252 N N . ALA A 1 169 ? -4.342 1.290 19.442 1.00 83.38 169 ALA A N 1
ATOM 1253 C CA . ALA A 1 169 ? -5.626 1.842 19.875 1.00 83.38 169 ALA A CA 1
ATOM 1254 C C . ALA A 1 169 ? -6.609 0.744 20.310 1.00 83.38 169 ALA A C 1
ATOM 1256 O O . ALA A 1 169 ? -7.348 0.920 21.278 1.00 83.38 169 ALA A O 1
ATOM 1257 N N . THR A 1 170 ? -6.595 -0.412 19.642 1.00 81.88 170 THR A N 1
ATOM 1258 C CA . THR A 1 170 ? -7.412 -1.573 20.028 1.00 81.88 170 THR A CA 1
ATOM 1259 C C . THR A 1 170 ? -6.957 -2.163 21.367 1.00 81.88 170 THR A C 1
ATOM 1261 O O . THR A 1 170 ? -7.796 -2.502 22.201 1.00 81.88 170 THR A O 1
ATOM 1264 N N . GLY A 1 171 ? -5.645 -2.245 21.610 1.00 82.94 171 GLY A N 1
ATOM 1265 C CA . GLY A 1 171 ? -5.085 -2.665 22.898 1.00 82.94 171 GLY A CA 1
ATOM 1266 C C . GLY A 1 171 ? -5.444 -1.711 24.041 1.00 82.94 171 GLY A C 1
ATOM 1267 O O . GLY A 1 171 ? -5.917 -2.157 25.086 1.00 82.94 171 GLY A O 1
ATOM 1268 N N . ALA A 1 172 ? -5.319 -0.402 23.813 1.00 82.81 172 ALA A N 1
ATOM 1269 C CA . ALA A 1 172 ? -5.709 0.621 24.784 1.00 82.81 172 ALA A CA 1
ATOM 1270 C C . ALA A 1 172 ? -7.213 0.579 25.098 1.00 82.81 172 ALA A C 1
ATOM 1272 O O . ALA A 1 172 ? -7.609 0.698 26.254 1.00 82.81 172 ALA A O 1
ATOM 1273 N N . LEU A 1 173 ? -8.060 0.334 24.090 1.00 82.25 173 LEU A N 1
ATOM 1274 C CA . LEU A 1 173 ? -9.497 0.161 24.305 1.00 82.25 173 LEU A CA 1
ATOM 1275 C C . LEU A 1 173 ? -9.791 -1.034 25.211 1.00 82.25 173 LEU A C 1
ATOM 1277 O O . LEU A 1 173 ? -10.598 -0.930 26.128 1.00 82.25 173 LEU A O 1
ATOM 1281 N N . ARG A 1 174 ? -9.105 -2.159 24.983 1.00 83.31 174 ARG A N 1
ATOM 1282 C CA . ARG A 1 174 ? -9.229 -3.349 25.827 1.00 83.31 174 ARG A CA 1
ATOM 1283 C C . ARG A 1 174 ? -8.870 -3.029 27.282 1.00 83.31 174 ARG A C 1
ATOM 1285 O O . ARG A 1 174 ? -9.636 -3.378 28.178 1.00 83.31 174 ARG A O 1
ATOM 1292 N N . GLN A 1 175 ? -7.749 -2.345 27.515 1.00 84.06 175 GLN A N 1
ATOM 1293 C CA . GLN A 1 175 ? -7.344 -1.916 28.860 1.00 84.06 175 GLN A CA 1
ATOM 1294 C C . GLN A 1 175 ? -8.401 -1.002 29.498 1.00 84.06 175 GLN A C 1
ATOM 1296 O O . GLN A 1 175 ? -8.809 -1.256 30.627 1.00 84.06 175 GLN A O 1
ATOM 1301 N N . ALA A 1 176 ? -8.930 -0.026 28.753 1.00 81.12 176 ALA A N 1
ATOM 1302 C CA . ALA A 1 176 ? -9.998 0.853 29.230 1.00 81.12 176 ALA A CA 1
ATOM 1303 C C . ALA A 1 176 ? -11.279 0.086 29.592 1.00 81.12 176 ALA A C 1
ATOM 1305 O O . ALA A 1 176 ? -11.855 0.315 30.652 1.00 81.12 176 ALA A O 1
ATOM 1306 N N . THR A 1 177 ? -11.705 -0.871 28.759 1.00 80.38 177 THR A N 1
ATOM 1307 C CA . THR A 1 177 ? -12.874 -1.715 29.060 1.00 80.38 177 THR A CA 1
ATOM 1308 C C . THR A 1 177 ? -12.663 -2.577 30.304 1.00 80.38 177 THR A C 1
ATOM 1310 O O . THR A 1 177 ? -13.574 -2.681 31.121 1.00 80.38 177 THR A O 1
ATOM 1313 N N . ALA A 1 178 ? -11.464 -3.141 30.488 1.00 83.69 178 ALA A N 1
ATOM 1314 C CA . ALA A 1 178 ? -11.130 -3.930 31.670 1.00 83.69 178 ALA A CA 1
ATOM 1315 C C . ALA A 1 178 ? -11.096 -3.062 32.940 1.00 83.69 178 ALA A C 1
ATOM 1317 O O . ALA A 1 178 ? -11.691 -3.433 33.950 1.00 83.69 178 ALA A O 1
ATOM 1318 N N . ALA A 1 179 ? -10.460 -1.888 32.875 1.00 82.69 179 ALA A N 1
ATOM 1319 C CA . ALA A 1 179 ? -10.376 -0.935 33.982 1.00 82.69 179 ALA A CA 1
ATOM 1320 C C . ALA A 1 179 ? -11.750 -0.375 34.383 1.00 82.69 179 ALA A C 1
ATOM 1322 O O . ALA A 1 179 ? -11.990 -0.107 35.556 1.00 82.69 179 ALA A O 1
ATOM 1323 N N . ALA A 1 180 ? -12.673 -0.251 33.426 1.00 78.94 180 ALA A N 1
ATOM 1324 C CA . ALA A 1 180 ? -14.058 0.131 33.675 1.00 78.94 180 ALA A CA 1
ATOM 1325 C C . ALA A 1 180 ? -14.919 -1.009 34.263 1.00 78.94 180 ALA A C 1
ATOM 1327 O O . ALA A 1 180 ? -16.087 -0.783 34.573 1.00 78.94 180 ALA A O 1
ATOM 1328 N N . GLY A 1 181 ? -14.393 -2.231 34.416 1.00 77.94 181 GLY A N 1
ATOM 1329 C CA . GLY A 1 181 ? -15.157 -3.389 34.897 1.00 77.94 181 GLY A CA 1
ATOM 1330 C C . GLY A 1 181 ? -16.136 -3.972 33.867 1.00 77.94 181 GLY A C 1
ATOM 1331 O O . GLY A 1 181 ? -17.053 -4.705 34.237 1.00 77.94 181 GLY A O 1
ATOM 1332 N N . LEU A 1 182 ? -15.956 -3.648 32.583 1.00 79.69 182 LEU A N 1
ATOM 1333 C CA . LEU A 1 182 ? -16.712 -4.217 31.465 1.00 79.69 182 LEU A CA 1
ATOM 1334 C C . LEU A 1 182 ? -16.002 -5.467 30.924 1.00 79.69 182 LEU A C 1
ATOM 1336 O O . LEU A 1 182 ? -14.850 -5.730 31.255 1.00 79.69 182 LEU A O 1
ATOM 1340 N N . THR A 1 183 ? -16.673 -6.253 30.078 1.00 80.25 183 THR A N 1
ATOM 1341 C CA . THR A 1 183 ? -16.092 -7.469 29.477 1.00 80.25 183 THR A CA 1
ATOM 1342 C C . THR A 1 183 ? -15.087 -7.110 28.375 1.00 80.25 183 THR A C 1
ATOM 1344 O O . THR A 1 183 ? -15.519 -6.794 27.274 1.00 80.25 183 THR A O 1
ATOM 1347 N N . PRO A 1 184 ? -13.763 -7.162 28.588 1.00 79.81 184 PRO A N 1
ATOM 1348 C CA . PRO A 1 184 ? -12.815 -6.732 27.566 1.00 79.81 184 PRO A CA 1
ATOM 1349 C C . PRO A 1 184 ? -12.854 -7.635 26.328 1.00 79.81 184 PRO A C 1
ATOM 1351 O O . PRO A 1 184 ? -13.216 -8.812 26.400 1.00 79.81 184 PRO A O 1
ATOM 1354 N N . LEU A 1 185 ? -12.416 -7.098 25.185 1.00 76.25 185 LEU A N 1
ATOM 1355 C CA . LEU A 1 185 ? -12.157 -7.925 24.007 1.00 76.25 185 LEU A CA 1
ATOM 1356 C C . LEU A 1 185 ? -11.107 -9.005 24.323 1.00 76.25 185 LEU A C 1
ATOM 1358 O O . LEU A 1 185 ? -10.156 -8.725 25.060 1.00 76.25 185 LEU A O 1
ATOM 1362 N N . PRO A 1 186 ? -11.213 -10.205 23.718 1.00 81.50 186 PRO A N 1
ATOM 1363 C CA . PRO A 1 186 ? -10.201 -11.238 23.883 1.00 81.50 186 PRO A CA 1
ATOM 1364 C C . PRO A 1 186 ? -8.810 -10.739 23.490 1.00 81.50 186 PRO A C 1
ATOM 1366 O O . PRO A 1 186 ? -8.634 -10.081 22.466 1.00 81.50 186 PRO A O 1
ATOM 1369 N N . ASP A 1 187 ? -7.793 -11.131 24.248 1.00 75.62 187 ASP A N 1
ATOM 1370 C CA . ASP A 1 187 ? -6.393 -10.738 24.035 1.00 75.62 187 ASP A CA 1
ATOM 1371 C C . ASP A 1 187 ? -5.857 -11.175 22.666 1.00 75.62 187 ASP A C 1
ATOM 1373 O O . ASP A 1 187 ? -4.872 -10.653 22.145 1.00 75.62 187 ASP A O 1
ATOM 1377 N N . THR A 1 188 ? -6.471 -12.193 22.070 1.00 78.81 188 THR A N 1
ATOM 1378 C CA . THR A 1 188 ? -6.169 -12.672 20.720 1.00 78.81 188 THR A CA 1
ATOM 1379 C C . THR A 1 188 ? -6.718 -11.756 19.632 1.00 78.81 188 THR A C 1
ATOM 1381 O O . THR A 1 188 ? -6.165 -11.749 18.535 1.00 78.81 188 THR A O 1
ATOM 1384 N N . PHE A 1 189 ? -7.737 -10.942 19.921 1.00 77.56 189 PHE A N 1
ATOM 1385 C CA . PHE A 1 189 ? -8.405 -10.107 18.929 1.00 77.56 189 PHE A CA 1
ATOM 1386 C C . PHE A 1 189 ? -7.453 -9.095 18.292 1.00 77.56 189 PHE A C 1
ATOM 1388 O O . PHE A 1 189 ? -7.365 -9.046 17.071 1.00 77.56 189 PHE A O 1
ATOM 1395 N N . GLY A 1 190 ? -6.689 -8.341 19.092 1.00 75.94 190 GLY A N 1
ATOM 1396 C CA . GLY A 1 190 ? -5.741 -7.347 18.568 1.00 75.94 190 GLY A CA 1
ATOM 1397 C C . GLY A 1 190 ? -4.672 -7.963 17.657 1.00 75.9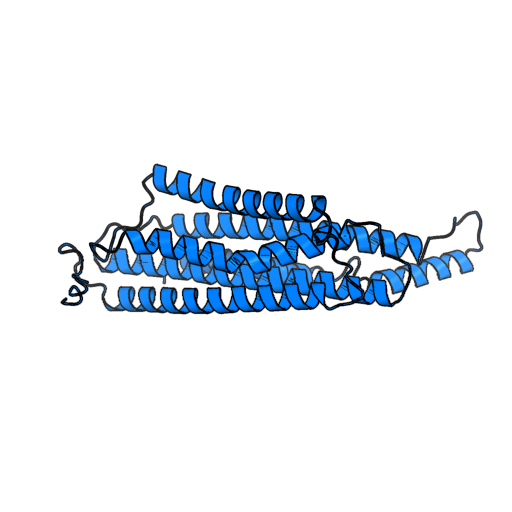4 190 GLY A C 1
ATOM 1398 O O . GLY A 1 190 ? -4.314 -7.376 16.638 1.00 75.94 190 GLY A O 1
ATOM 1399 N N . VAL A 1 191 ? -4.227 -9.185 17.974 1.00 78.94 191 VAL A N 1
ATOM 1400 C CA . VAL A 1 191 ? -3.254 -9.933 17.162 1.00 78.94 191 VAL A CA 1
ATOM 1401 C C . VAL A 1 191 ? -3.878 -10.400 15.851 1.00 78.94 191 VAL A C 1
ATOM 1403 O O . VAL A 1 191 ? -3.290 -10.183 14.800 1.00 78.94 191 VAL A O 1
ATOM 1406 N N . VAL A 1 192 ? -5.068 -11.009 15.891 1.00 81.06 192 VAL A N 1
ATOM 1407 C CA . VAL A 1 192 ? -5.771 -11.480 14.683 1.00 81.06 192 VAL A CA 1
ATOM 1408 C C . VAL A 1 192 ? -6.145 -10.306 13.780 1.00 81.06 192 VAL A C 1
ATOM 1410 O O . VAL A 1 192 ? -5.955 -10.379 12.568 1.00 81.06 192 VAL A O 1
ATOM 1413 N N . TYR A 1 193 ? -6.615 -9.209 14.373 1.00 78.75 193 TYR A N 1
ATOM 1414 C CA . TYR A 1 193 ? -6.902 -7.959 13.683 1.00 78.75 193 TYR A CA 1
ATOM 1415 C C . TYR A 1 193 ? -5.642 -7.437 12.985 1.00 78.75 193 TYR A C 1
ATOM 1417 O O . TYR A 1 193 ? -5.624 -7.322 11.762 1.00 78.75 193 TYR A O 1
ATOM 1425 N N . GLY A 1 194 ? -4.553 -7.214 13.729 1.00 82.94 194 GLY A N 1
ATOM 1426 C CA . GLY A 1 194 ? -3.280 -6.765 13.162 1.00 82.94 194 GLY A CA 1
ATOM 1427 C C . GLY A 1 194 ? -2.766 -7.688 12.057 1.00 82.94 194 GLY A C 1
ATOM 1428 O O . GLY A 1 194 ? -2.432 -7.214 10.975 1.00 82.94 194 GLY A O 1
ATOM 1429 N N . ALA A 1 195 ? -2.789 -9.005 12.285 1.00 83.81 195 ALA A N 1
ATOM 1430 C CA . ALA A 1 195 ? -2.361 -10.017 11.321 1.00 83.81 195 ALA A CA 1
ATOM 1431 C C . ALA A 1 195 ? -3.147 -9.954 10.010 1.00 83.81 195 ALA A C 1
ATOM 1433 O O . ALA A 1 195 ? -2.548 -10.013 8.938 1.00 83.81 195 ALA A O 1
ATOM 1434 N N . ALA A 1 196 ? -4.472 -9.808 10.083 1.00 84.94 196 ALA A N 1
ATOM 1435 C CA . ALA A 1 196 ? -5.321 -9.732 8.902 1.00 84.94 196 ALA A CA 1
ATOM 1436 C C . ALA A 1 196 ? -4.989 -8.494 8.053 1.00 84.94 196 ALA A C 1
ATOM 1438 O O . ALA A 1 196 ? -4.733 -8.620 6.856 1.00 84.94 196 ALA A O 1
ATOM 1439 N N . PHE A 1 197 ? -4.919 -7.308 8.667 1.00 86.38 197 PHE A N 1
ATOM 1440 C CA . PHE A 1 197 ? -4.586 -6.071 7.951 1.00 86.38 197 PHE A CA 1
ATOM 1441 C C . PHE A 1 197 ? -3.162 -6.086 7.390 1.00 86.38 197 PHE A C 1
ATOM 1443 O O . PHE A 1 197 ? -2.946 -5.718 6.233 1.00 86.38 197 PHE A O 1
ATOM 1450 N N . THR A 1 198 ? -2.198 -6.560 8.178 1.00 86.62 198 THR A N 1
ATOM 1451 C CA . THR A 1 198 ? -0.814 -6.753 7.742 1.00 86.62 198 THR A CA 1
ATOM 1452 C C . THR A 1 198 ? -0.733 -7.723 6.564 1.00 86.62 198 THR A C 1
ATOM 1454 O O . THR A 1 198 ? -0.042 -7.429 5.593 1.00 86.62 198 THR A O 1
ATOM 1457 N N . GLY A 1 199 ? -1.477 -8.833 6.592 1.00 87.31 199 GLY A N 1
ATOM 1458 C CA . GLY A 1 199 ? -1.545 -9.792 5.489 1.00 87.31 199 GLY A CA 1
ATOM 1459 C C . GLY A 1 199 ? -2.097 -9.176 4.202 1.00 87.31 199 GLY A C 1
ATOM 1460 O O . GLY A 1 199 ? -1.537 -9.396 3.129 1.00 87.31 199 GLY A O 1
ATOM 1461 N N . VAL A 1 200 ? -3.138 -8.341 4.301 1.00 90.38 200 VAL A N 1
ATOM 1462 C CA . VAL A 1 200 ? -3.679 -7.599 3.149 1.00 90.38 200 VAL A CA 1
ATOM 1463 C C . VAL A 1 200 ? -2.638 -6.641 2.571 1.00 90.38 200 VAL A C 1
ATOM 1465 O O . VAL A 1 200 ? -2.406 -6.652 1.362 1.00 90.38 200 VAL A O 1
ATOM 1468 N N . VAL A 1 201 ? -1.978 -5.840 3.412 1.00 90.00 201 VAL A N 1
ATOM 1469 C CA . VAL A 1 201 ? -0.945 -4.896 2.953 1.00 90.00 201 VAL A CA 1
ATOM 1470 C C . VAL A 1 201 ? 0.256 -5.627 2.361 1.00 90.00 201 VAL A C 1
ATOM 1472 O O . VAL A 1 201 ? 0.750 -5.211 1.316 1.00 90.00 201 VAL A O 1
ATOM 1475 N N . ALA A 1 202 ? 0.688 -6.737 2.961 1.00 86.31 202 ALA A N 1
ATOM 1476 C CA . ALA A 1 202 ? 1.748 -7.581 2.421 1.00 86.31 202 ALA A CA 1
ATOM 1477 C C . ALA A 1 202 ? 1.364 -8.149 1.047 1.00 86.31 202 ALA A C 1
ATOM 1479 O O . ALA A 1 202 ? 2.153 -8.067 0.111 1.00 86.31 202 ALA A O 1
ATOM 1480 N N . GLY A 1 203 ? 0.140 -8.662 0.892 1.00 89.62 203 GLY A N 1
ATOM 1481 C CA . GLY A 1 203 ? -0.359 -9.164 -0.389 1.00 89.62 203 GLY A CA 1
ATOM 1482 C C . GLY A 1 203 ? -0.401 -8.080 -1.469 1.00 89.62 203 GLY A C 1
ATOM 1483 O O . GLY A 1 203 ? 0.061 -8.305 -2.587 1.00 89.62 203 GLY A O 1
ATOM 1484 N N . VAL A 1 204 ? -0.884 -6.880 -1.128 1.00 92.38 204 VAL A N 1
ATOM 1485 C CA . VAL A 1 204 ? -0.872 -5.719 -2.034 1.00 92.38 204 VAL A CA 1
ATOM 1486 C C . VAL A 1 204 ? 0.557 -5.328 -2.406 1.00 92.38 204 VAL A C 1
ATOM 1488 O O . VAL A 1 204 ? 0.842 -5.121 -3.584 1.00 92.38 204 VAL A O 1
ATOM 1491 N N . HIS A 1 205 ? 1.459 -5.254 -1.427 1.00 89.50 205 HIS A N 1
ATOM 1492 C CA . HIS A 1 205 ? 2.864 -4.939 -1.657 1.00 89.50 205 HIS A CA 1
ATOM 1493 C C . HIS A 1 205 ? 3.508 -5.951 -2.606 1.00 89.50 205 HIS A C 1
ATOM 1495 O O . HIS A 1 205 ? 4.082 -5.554 -3.614 1.00 89.50 205 HIS A O 1
ATOM 1501 N N . LEU A 1 206 ? 3.363 -7.251 -2.335 1.00 89.31 206 LEU A N 1
ATOM 1502 C CA . LEU A 1 206 ? 3.906 -8.316 -3.178 1.00 89.31 206 LEU A CA 1
ATOM 1503 C C . LEU A 1 206 ? 3.357 -8.244 -4.603 1.00 89.31 206 LEU A C 1
ATOM 1505 O O . LEU A 1 206 ? 4.125 -8.364 -5.556 1.00 89.31 206 LEU A O 1
ATOM 1509 N N . TYR A 1 207 ? 2.053 -8.008 -4.757 1.00 91.75 207 TYR A N 1
ATOM 1510 C CA . TYR A 1 207 ? 1.413 -7.866 -6.063 1.00 91.75 207 TYR A CA 1
ATOM 1511 C C . TYR A 1 207 ? 2.010 -6.704 -6.874 1.00 91.75 207 TYR A C 1
ATOM 1513 O O . TYR A 1 207 ? 2.413 -6.897 -8.021 1.00 91.75 207 TYR A O 1
ATOM 1521 N N . VAL A 1 208 ? 2.135 -5.515 -6.274 1.00 92.75 208 VAL A N 1
ATOM 1522 C CA . VAL A 1 208 ? 2.674 -4.321 -6.950 1.00 92.75 208 VAL A CA 1
ATOM 1523 C C . VAL A 1 208 ? 4.177 -4.454 -7.205 1.00 92.75 208 VAL A C 1
ATOM 1525 O O . VAL A 1 208 ? 4.635 -4.231 -8.326 1.00 92.75 208 VAL A O 1
ATOM 1528 N N . SER A 1 209 ? 4.948 -4.868 -6.197 1.00 90.56 209 SER A N 1
ATOM 1529 C CA . SER A 1 209 ? 6.400 -5.044 -6.297 1.00 90.56 209 SER A CA 1
ATOM 1530 C C . SER A 1 209 ? 6.773 -6.090 -7.348 1.00 90.56 209 SER A C 1
ATOM 1532 O O . SER A 1 209 ? 7.727 -5.878 -8.089 1.00 90.56 209 SER A O 1
ATOM 1534 N N . SER A 1 210 ? 5.992 -7.167 -7.495 1.00 90.06 210 SER A N 1
ATOM 1535 C CA . SER A 1 210 ? 6.226 -8.179 -8.536 1.00 90.06 210 SER A CA 1
ATOM 1536 C C . SER A 1 210 ? 6.096 -7.606 -9.948 1.00 90.06 210 SER A C 1
ATOM 1538 O O . SER A 1 210 ? 6.874 -7.965 -10.830 1.00 90.06 210 SER A O 1
ATOM 1540 N N . ALA A 1 211 ? 5.145 -6.698 -10.185 1.00 91.81 211 ALA A N 1
ATOM 1541 C CA . ALA A 1 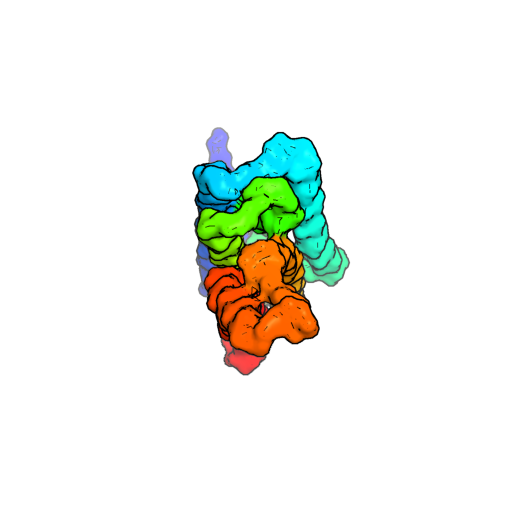211 ? 5.002 -6.046 -11.486 1.00 91.81 211 ALA A CA 1
ATOM 1542 C C . ALA A 1 211 ? 6.198 -5.133 -11.797 1.00 91.81 211 ALA A C 1
ATOM 1544 O O . ALA A 1 211 ? 6.743 -5.181 -12.901 1.00 91.81 211 ALA A O 1
ATOM 1545 N N . VAL A 1 212 ? 6.645 -4.351 -10.810 1.00 92.69 212 VAL A N 1
ATOM 1546 C CA . VAL A 1 212 ? 7.825 -3.477 -10.928 1.00 92.69 212 VAL A CA 1
ATOM 1547 C C . VAL A 1 212 ? 9.095 -4.297 -11.165 1.00 92.69 212 VAL A C 1
ATOM 1549 O O . VAL A 1 212 ? 9.880 -3.988 -12.056 1.00 92.69 212 VAL A O 1
ATOM 1552 N N . GLU A 1 213 ? 9.271 -5.387 -10.427 1.00 91.69 213 GLU A N 1
ATOM 1553 C CA . GLU A 1 213 ? 10.406 -6.298 -10.562 1.00 91.69 213 GLU A CA 1
ATOM 1554 C C . GLU A 1 213 ? 10.425 -6.996 -11.932 1.00 91.69 213 GLU A C 1
ATOM 1556 O O . GLU A 1 213 ? 11.459 -7.056 -12.596 1.00 91.69 213 GLU A O 1
ATOM 1561 N N . ASN A 1 214 ? 9.273 -7.470 -12.413 1.00 91.50 214 ASN A N 1
ATOM 1562 C CA . ASN A 1 214 ? 9.168 -8.060 -13.747 1.00 91.50 214 ASN A CA 1
ATOM 1563 C C . ASN A 1 214 ? 9.499 -7.042 -14.847 1.00 91.50 214 ASN A C 1
ATOM 1565 O O . ASN A 1 214 ? 10.174 -7.392 -15.816 1.00 91.50 214 ASN A O 1
ATOM 1569 N N . ARG A 1 215 ? 9.076 -5.780 -14.694 1.00 92.81 215 ARG A N 1
ATOM 1570 C CA . ARG A 1 215 ? 9.456 -4.694 -15.610 1.00 92.81 215 ARG A CA 1
ATOM 1571 C C . ARG A 1 215 ? 10.962 -4.461 -15.607 1.00 92.81 215 ARG A C 1
ATOM 1573 O O . ARG A 1 215 ? 11.556 -4.362 -16.675 1.00 92.81 215 ARG A O 1
ATOM 1580 N N . ALA A 1 216 ? 11.570 -4.409 -14.427 1.00 92.12 216 ALA A N 1
ATOM 1581 C CA . ALA A 1 216 ? 13.006 -4.233 -14.270 1.00 92.12 216 ALA A CA 1
ATOM 1582 C C . ALA A 1 216 ? 13.793 -5.332 -15.001 1.00 92.12 216 ALA A C 1
ATOM 1584 O O . ALA A 1 216 ? 14.706 -5.030 -15.764 1.00 92.12 216 ALA A O 1
ATOM 1585 N N . ARG A 1 217 ? 13.387 -6.601 -14.849 1.00 91.19 217 ARG A N 1
ATOM 1586 C CA . ARG A 1 217 ? 14.013 -7.735 -15.554 1.00 91.19 217 ARG A CA 1
ATOM 1587 C C . ARG A 1 217 ? 13.886 -7.621 -17.070 1.00 91.19 217 ARG A C 1
ATOM 1589 O O . ARG A 1 217 ? 14.879 -7.784 -17.767 1.00 91.19 217 ARG A O 1
ATOM 1596 N N . ARG A 1 218 ? 12.700 -7.269 -17.580 1.00 91.56 218 ARG A N 1
ATOM 1597 C CA . ARG A 1 218 ? 12.499 -7.039 -19.023 1.00 91.56 218 ARG A CA 1
ATOM 1598 C C . ARG A 1 218 ? 13.397 -5.920 -19.551 1.00 91.56 218 ARG A C 1
ATOM 1600 O O . ARG A 1 218 ? 13.967 -6.065 -20.624 1.00 91.56 218 ARG A O 1
ATOM 1607 N N . LEU A 1 219 ? 13.539 -4.827 -18.799 1.00 91.38 219 LEU A N 1
ATOM 1608 C CA . LEU A 1 219 ? 14.411 -3.714 -19.171 1.00 91.38 219 LEU A CA 1
ATOM 1609 C C . LEU A 1 219 ? 15.886 -4.141 -19.194 1.00 91.38 219 LEU A C 1
ATOM 1611 O O . LEU A 1 219 ? 16.598 -3.816 -20.138 1.00 91.38 219 LEU A O 1
ATOM 1615 N N . LEU A 1 220 ? 16.324 -4.930 -18.208 1.00 91.88 220 LEU A N 1
ATOM 1616 C CA . LEU A 1 220 ? 17.665 -5.516 -18.188 1.00 91.88 220 LEU A CA 1
ATOM 1617 C C . LEU A 1 220 ? 17.918 -6.398 -19.419 1.00 91.88 220 LEU A C 1
ATOM 1619 O O . LEU A 1 220 ? 18.971 -6.294 -20.042 1.00 91.88 220 LEU A O 1
ATOM 1623 N N . ASP A 1 221 ? 16.953 -7.243 -19.783 1.00 91.12 221 ASP A N 1
ATOM 1624 C CA . ASP A 1 221 ? 17.050 -8.121 -20.953 1.00 91.12 221 ASP A CA 1
ATOM 1625 C C . ASP A 1 221 ? 17.105 -7.350 -22.276 1.00 91.12 221 ASP A C 1
ATOM 1627 O O . ASP A 1 221 ? 17.736 -7.812 -23.221 1.00 91.12 221 ASP A O 1
ATOM 1631 N N . GLN A 1 222 ? 16.492 -6.167 -22.339 1.00 89.44 222 GLN A N 1
ATOM 1632 C CA . GLN A 1 222 ? 16.523 -5.301 -23.520 1.00 89.44 222 GLN A CA 1
ATOM 1633 C C . GLN A 1 222 ? 17.804 -4.461 -23.614 1.00 89.44 222 GLN A C 1
ATOM 1635 O O . GLN A 1 222 ? 18.340 -4.293 -24.706 1.00 89.44 222 GLN A O 1
ATOM 1640 N N . VAL A 1 223 ? 18.289 -3.921 -22.491 1.00 87.06 223 VAL A N 1
ATOM 1641 C CA . VAL A 1 223 ? 19.468 -3.034 -22.445 1.00 87.06 223 VAL A CA 1
ATOM 1642 C C . VAL A 1 223 ? 20.775 -3.828 -22.485 1.00 87.06 223 VAL A C 1
ATOM 1644 O O . VAL A 1 223 ? 21.728 -3.416 -23.139 1.00 87.06 223 VAL A O 1
ATOM 1647 N N . ALA A 1 224 ? 20.828 -4.962 -21.784 1.00 87.19 224 ALA A N 1
ATOM 1648 C CA . ALA A 1 224 ? 22.031 -5.768 -21.596 1.00 87.19 224 ALA A CA 1
ATOM 1649 C C . ALA A 1 224 ? 21.720 -7.260 -21.803 1.00 87.19 224 ALA A C 1
ATOM 1651 O O . ALA A 1 224 ? 21.814 -8.087 -20.883 1.00 87.19 224 ALA A O 1
ATOM 1652 N N . ALA A 1 225 ? 21.322 -7.603 -23.031 1.00 86.50 225 ALA A N 1
ATOM 1653 C CA . ALA A 1 225 ? 21.167 -8.988 -23.458 1.00 86.50 225 ALA A CA 1
ATOM 1654 C C . ALA A 1 225 ? 22.520 -9.714 -23.387 1.00 86.50 225 ALA A C 1
ATOM 1656 O O . ALA A 1 225 ? 23.528 -9.229 -23.902 1.00 86.50 225 ALA A O 1
ATOM 1657 N N . LEU A 1 226 ? 22.546 -10.884 -22.745 1.00 85.94 226 LEU A N 1
ATOM 1658 C CA . LEU A 1 226 ? 23.742 -11.724 -22.712 1.00 85.94 226 LEU A CA 1
ATOM 1659 C C . LEU A 1 226 ? 23.983 -12.319 -24.109 1.00 85.94 226 LEU A C 1
ATOM 1661 O O . LEU A 1 226 ? 23.087 -12.994 -24.622 1.00 85.94 226 LEU A O 1
ATOM 1665 N N . PRO A 1 227 ? 25.160 -12.102 -24.720 1.00 83.75 227 PRO A N 1
ATOM 1666 C CA . PRO A 1 227 ? 25.494 -12.739 -25.986 1.00 83.75 227 PRO A CA 1
ATOM 1667 C C . PRO A 1 227 ? 25.659 -14.254 -25.803 1.00 83.75 227 PRO A C 1
ATOM 1669 O O . PRO A 1 227 ? 26.029 -14.720 -24.723 1.00 83.75 227 PRO A O 1
ATOM 1672 N N . ASP A 1 228 ? 25.397 -15.024 -26.863 1.00 85.31 228 ASP A N 1
ATOM 1673 C CA . ASP A 1 228 ? 25.616 -16.472 -26.855 1.00 85.31 228 ASP A CA 1
ATOM 1674 C C . ASP A 1 228 ? 27.117 -16.761 -26.660 1.00 85.31 228 ASP A C 1
ATOM 1676 O O . ASP A 1 228 ? 27.925 -16.335 -27.491 1.00 85.31 228 ASP A O 1
ATOM 1680 N N . PRO A 1 229 ? 27.516 -17.481 -25.592 1.00 80.88 229 PRO A N 1
ATOM 1681 C CA . PRO A 1 229 ? 28.921 -17.755 -25.294 1.00 80.88 229 PRO A CA 1
ATOM 1682 C C . PRO A 1 229 ? 29.633 -18.571 -26.380 1.00 80.88 229 PRO A C 1
ATOM 1684 O O . PRO A 1 229 ? 30.860 -18.590 -26.404 1.00 80.88 229 PRO A O 1
ATOM 1687 N N . SER A 1 230 ? 28.892 -19.250 -27.262 1.00 85.38 230 SER A N 1
ATOM 1688 C CA . SER A 1 230 ? 29.449 -19.974 -28.410 1.00 85.38 230 SER A CA 1
ATOM 1689 C C . SER A 1 230 ? 29.666 -19.092 -29.646 1.00 85.38 230 SER A C 1
ATOM 1691 O O . SER A 1 230 ? 30.425 -19.471 -30.537 1.00 85.38 230 SER A O 1
ATOM 1693 N N . ALA A 1 231 ? 29.032 -17.916 -29.693 1.00 85.69 231 ALA A N 1
ATOM 1694 C CA . ALA A 1 231 ? 29.037 -17.013 -30.843 1.00 85.69 231 ALA A CA 1
ATOM 1695 C C . ALA A 1 231 ? 29.962 -15.794 -30.678 1.00 85.69 231 ALA A C 1
ATOM 1697 O O . ALA A 1 231 ? 30.208 -15.089 -31.656 1.00 85.69 231 ALA A O 1
ATOM 1698 N N . VAL A 1 232 ? 30.463 -15.531 -29.467 1.00 89.44 232 VAL A N 1
ATOM 1699 C CA . VAL A 1 232 ? 31.347 -14.393 -29.166 1.00 89.44 232 VAL A CA 1
ATOM 1700 C C . VAL A 1 232 ? 32.624 -14.840 -28.468 1.00 89.44 232 VAL A C 1
ATOM 1702 O O . VAL A 1 232 ? 32.711 -15.940 -27.921 1.00 89.44 232 VAL A O 1
ATOM 1705 N N . SER A 1 233 ? 33.634 -13.975 -28.456 1.00 90.88 233 SER A N 1
ATOM 1706 C CA . SER A 1 233 ? 34.861 -14.253 -27.716 1.00 90.88 233 SER A CA 1
ATOM 1707 C C . SER A 1 233 ? 34.610 -14.303 -26.194 1.00 90.88 233 SER A C 1
ATOM 1709 O O . SER A 1 233 ? 33.710 -13.630 -25.678 1.00 90.88 233 SER A O 1
ATOM 1711 N N . PRO A 1 234 ? 35.444 -15.024 -25.418 1.00 87.25 234 PRO A N 1
ATOM 1712 C CA . PRO A 1 234 ? 35.345 -15.029 -23.956 1.00 87.25 234 PRO A CA 1
ATOM 1713 C C . PRO A 1 234 ? 35.428 -13.630 -23.321 1.00 87.25 234 PRO A C 1
ATOM 1715 O O . PRO A 1 234 ? 34.815 -13.381 -22.283 1.00 87.25 234 PRO A O 1
ATOM 1718 N N . GLN A 1 235 ? 36.173 -12.712 -23.945 1.00 88.75 235 GLN A N 1
ATOM 1719 C CA . GLN A 1 235 ? 36.317 -11.326 -23.491 1.00 88.75 235 GLN A CA 1
ATOM 1720 C C . GLN A 1 235 ? 35.027 -10.528 -23.712 1.00 88.75 235 GLN A C 1
ATOM 1722 O O . GLN A 1 235 ? 34.567 -9.863 -22.786 1.00 88.75 235 GLN A O 1
ATOM 1727 N N . GLU A 1 236 ? 34.397 -10.650 -24.882 1.00 84.88 236 GLU A N 1
ATOM 1728 C CA . GLU A 1 236 ? 33.101 -10.018 -25.174 1.00 84.88 236 GLU A CA 1
ATOM 1729 C C . GLU A 1 236 ? 31.986 -10.571 -24.283 1.00 84.88 236 GLU A C 1
ATOM 1731 O O . GLU A 1 236 ? 31.179 -9.807 -23.755 1.00 84.88 236 GLU A O 1
ATOM 1736 N N . PHE A 1 237 ? 31.971 -11.884 -24.035 1.00 86.88 237 PHE A N 1
ATOM 1737 C CA . PHE A 1 237 ? 31.023 -12.489 -23.100 1.00 86.88 237 PHE A CA 1
ATOM 1738 C C . PHE A 1 237 ? 31.218 -11.971 -21.667 1.00 86.88 237 PHE A C 1
ATOM 1740 O O . PHE A 1 237 ? 30.247 -11.650 -20.977 1.00 86.88 237 PHE A O 1
ATOM 1747 N N . SER A 1 238 ? 32.471 -11.846 -21.214 1.00 88.06 238 SER A N 1
ATOM 1748 C CA . SER A 1 238 ? 32.789 -11.277 -19.900 1.00 88.06 238 SER A CA 1
ATOM 1749 C C . SER A 1 238 ? 32.385 -9.804 -19.796 1.00 88.06 238 SER A C 1
ATOM 1751 O O . SER A 1 238 ? 31.828 -9.402 -18.775 1.00 88.06 238 SER A O 1
ATOM 1753 N N . ALA A 1 239 ? 32.621 -9.009 -20.843 1.00 86.88 239 ALA A N 1
ATOM 1754 C CA . ALA A 1 239 ? 32.212 -7.608 -20.900 1.00 86.88 239 ALA A CA 1
ATOM 1755 C C . ALA A 1 239 ? 30.680 -7.467 -20.868 1.00 86.88 239 ALA A C 1
ATOM 1757 O O . ALA A 1 239 ? 30.153 -6.685 -20.080 1.00 86.88 239 ALA A O 1
ATOM 1758 N N . GLY A 1 240 ? 29.957 -8.291 -21.636 1.00 85.75 240 GLY A N 1
ATOM 1759 C CA . GLY A 1 240 ? 28.493 -8.338 -21.613 1.00 85.75 240 GLY A CA 1
ATOM 1760 C C . GLY A 1 240 ? 27.932 -8.738 -20.245 1.00 85.75 240 GLY A C 1
ATOM 1761 O O . GLY A 1 240 ? 26.957 -8.151 -19.776 1.00 85.75 240 GLY A O 1
ATOM 1762 N N . ARG A 1 241 ? 28.581 -9.682 -19.549 1.00 89.00 241 ARG A N 1
ATOM 1763 C CA . ARG A 1 241 ? 28.222 -10.043 -18.170 1.00 89.00 241 ARG A CA 1
ATOM 1764 C C . ARG A 1 241 ? 28.457 -8.888 -17.189 1.00 89.00 241 ARG A C 1
ATOM 1766 O O . ARG A 1 241 ? 27.598 -8.667 -16.340 1.00 89.00 241 ARG A O 1
ATOM 1773 N N . SER A 1 242 ? 29.581 -8.173 -17.299 1.00 88.94 242 SER A N 1
ATOM 1774 C CA . SER A 1 242 ? 29.888 -7.011 -16.445 1.00 88.94 242 SER A CA 1
ATOM 1775 C C . SER A 1 242 ? 28.846 -5.912 -16.619 1.00 88.94 242 SER A C 1
ATOM 1777 O O . SER A 1 242 ? 28.218 -5.511 -15.645 1.00 88.94 242 SER A O 1
ATOM 1779 N N . LEU A 1 243 ? 28.567 -5.528 -17.870 1.00 86.75 243 LEU A N 1
ATOM 1780 C CA . LEU A 1 243 ? 27.556 -4.522 -18.199 1.00 86.75 243 LEU A CA 1
ATOM 1781 C C . LEU A 1 243 ? 26.176 -4.914 -17.661 1.00 86.75 243 LEU A C 1
ATOM 1783 O O . LEU A 1 243 ? 25.471 -4.097 -17.077 1.00 86.75 243 LEU A O 1
ATOM 1787 N N . ARG A 1 244 ? 25.784 -6.182 -17.819 1.00 89.25 244 ARG A N 1
ATOM 1788 C CA . ARG A 1 244 ? 24.521 -6.674 -17.264 1.00 89.25 244 ARG A CA 1
ATOM 1789 C C . ARG A 1 244 ? 24.497 -6.604 -15.734 1.00 89.25 244 ARG A C 1
ATOM 1791 O O . ARG A 1 244 ? 23.445 -6.316 -15.175 1.00 89.25 244 ARG A O 1
ATOM 1798 N N . GLY A 1 245 ? 25.621 -6.854 -15.062 1.00 86.19 245 GLY A N 1
ATOM 1799 C CA . GLY A 1 245 ? 25.756 -6.679 -13.614 1.00 86.19 245 GLY A CA 1
ATOM 1800 C C . GLY A 1 245 ? 25.552 -5.226 -13.183 1.00 86.19 245 GLY A C 1
ATOM 1801 O O . GLY A 1 245 ? 24.721 -4.964 -12.320 1.00 86.19 245 GLY A O 1
ATOM 1802 N N . GLU A 1 246 ? 26.230 -4.290 -13.846 1.00 87.19 246 GLU A N 1
ATOM 1803 C CA . GLU A 1 246 ? 26.121 -2.846 -13.585 1.00 87.19 246 GLU A CA 1
ATOM 1804 C C . GLU A 1 246 ? 24.689 -2.334 -13.808 1.00 87.19 246 GLU A C 1
ATOM 1806 O O . GLU A 1 246 ? 24.121 -1.639 -12.967 1.00 87.19 246 GLU A O 1
ATOM 1811 N N . VAL A 1 247 ? 24.047 -2.735 -14.911 1.00 85.25 247 VAL A N 1
ATOM 1812 C CA . VAL A 1 247 ? 22.655 -2.354 -15.199 1.00 85.25 247 VAL A CA 1
ATOM 1813 C C . VAL A 1 247 ? 21.686 -3.003 -14.206 1.00 85.25 247 VAL A C 1
ATOM 1815 O O . VAL A 1 247 ? 20.709 -2.371 -13.806 1.00 85.25 247 VAL A O 1
ATOM 1818 N N . ALA A 1 248 ? 21.931 -4.244 -13.776 1.00 86.25 248 ALA A N 1
ATOM 1819 C CA . ALA A 1 248 ? 21.112 -4.892 -12.753 1.00 86.25 248 ALA A CA 1
ATOM 1820 C C . ALA A 1 248 ? 21.203 -4.156 -11.407 1.00 86.25 248 ALA A C 1
ATOM 1822 O O . ALA A 1 248 ? 20.169 -3.918 -10.782 1.00 86.25 248 ALA A O 1
ATOM 1823 N N . GLU A 1 249 ? 22.404 -3.741 -11.001 1.00 85.00 249 GLU A N 1
ATOM 1824 C CA . GLU A 1 249 ? 22.624 -2.936 -9.798 1.00 85.00 249 GLU A CA 1
ATOM 1825 C C . GLU A 1 249 ? 21.893 -1.588 -9.886 1.00 85.00 249 GLU A C 1
ATOM 1827 O O . GLU A 1 249 ? 21.131 -1.232 -8.984 1.00 85.00 249 GLU A O 1
ATOM 1832 N N . GLU A 1 250 ? 22.007 -0.885 -11.017 1.00 83.88 250 GLU A N 1
ATOM 1833 C CA . GLU A 1 250 ? 21.302 0.381 -11.242 1.00 83.88 250 GLU A CA 1
ATOM 1834 C C . GLU A 1 250 ? 19.768 0.224 -11.199 1.00 83.88 250 GLU A C 1
ATOM 1836 O O . GLU A 1 250 ? 19.062 1.079 -10.650 1.00 83.88 250 GLU A O 1
ATOM 1841 N N . LEU A 1 251 ? 19.233 -0.883 -11.724 1.00 83.12 251 LEU A N 1
ATOM 1842 C CA . LEU A 1 251 ? 17.799 -1.217 -11.694 1.00 83.12 251 LEU A CA 1
ATOM 1843 C C . LEU A 1 251 ? 17.300 -1.716 -10.330 1.00 83.12 251 LEU A C 1
ATOM 1845 O O . LEU A 1 251 ? 16.112 -2.044 -10.176 1.00 83.12 251 LEU A O 1
ATOM 1849 N N . GLU A 1 252 ? 18.198 -1.776 -9.351 1.00 81.88 252 GLU A N 1
ATOM 1850 C CA . GLU A 1 252 ? 17.991 -2.384 -8.046 1.00 81.88 252 GLU A CA 1
ATOM 1851 C C . GLU A 1 252 ? 17.502 -3.848 -8.134 1.00 81.88 252 GLU A C 1
ATOM 1853 O O . GLU A 1 252 ? 16.736 -4.321 -7.291 1.00 81.88 252 GLU A O 1
ATOM 1858 N N . LEU A 1 253 ? 17.899 -4.574 -9.182 1.00 74.81 253 LEU A N 1
ATOM 1859 C CA . LEU A 1 253 ? 17.579 -5.988 -9.356 1.00 74.81 253 LEU A CA 1
ATOM 1860 C C . LEU A 1 253 ? 18.457 -6.826 -8.428 1.00 74.81 253 LEU A C 1
ATOM 1862 O O . LEU A 1 253 ? 19.681 -6.794 -8.514 1.00 74.81 253 LEU A O 1
ATOM 1866 N N . GLY A 1 254 ? 17.821 -7.586 -7.536 1.00 62.06 254 GLY A N 1
ATOM 1867 C CA . GLY A 1 254 ? 18.531 -8.356 -6.511 1.00 62.06 254 GLY A CA 1
ATOM 1868 C C . GLY A 1 254 ? 19.068 -7.514 -5.348 1.00 62.06 254 GLY A C 1
ATOM 1869 O O . GLY A 1 254 ? 19.916 -8.000 -4.603 1.00 62.06 254 GLY A O 1
ATOM 1870 N N . VAL A 1 255 ? 18.591 -6.271 -5.184 1.00 57.44 255 VAL A N 1
ATOM 1871 C CA . VAL A 1 255 ? 19.019 -5.384 -4.092 1.00 57.44 255 VAL A CA 1
ATOM 1872 C C . VAL A 1 255 ? 18.653 -5.917 -2.708 1.00 57.44 255 VAL A C 1
ATOM 1874 O O . VAL A 1 255 ? 17.620 -6.546 -2.495 1.00 57.44 255 VAL A O 1
ATOM 1877 N N . ASP A 1 256 ? 19.580 -5.612 -1.797 1.00 52.53 256 ASP A N 1
ATOM 1878 C CA . ASP A 1 256 ? 19.754 -6.009 -0.404 1.00 52.53 256 ASP A CA 1
ATOM 1879 C C . ASP A 1 256 ? 18.473 -6.488 0.318 1.00 52.53 256 ASP A C 1
ATOM 1881 O O . ASP A 1 256 ? 17.567 -5.683 0.584 1.00 52.53 256 ASP A O 1
ATOM 1885 N N . PRO A 1 257 ? 18.426 -7.769 0.744 1.00 46.25 257 PRO A N 1
ATOM 1886 C CA . PRO A 1 257 ? 17.361 -8.328 1.572 1.00 46.25 257 PRO A CA 1
ATOM 1887 C C . PRO A 1 257 ? 17.011 -7.460 2.781 1.00 46.25 257 PRO A C 1
ATOM 1889 O O . PRO A 1 257 ? 15.893 -7.536 3.270 1.00 46.25 257 PRO A O 1
ATOM 1892 N N . ARG A 1 258 ? 17.934 -6.619 3.268 1.00 46.00 258 ARG A N 1
ATOM 1893 C CA . ARG A 1 258 ? 17.705 -5.687 4.380 1.00 46.00 258 ARG A CA 1
ATOM 1894 C C . ARG A 1 258 ? 16.723 -4.557 4.062 1.00 46.00 258 ARG A C 1
ATOM 1896 O O . ARG A 1 258 ? 15.977 -4.166 4.955 1.00 46.00 258 ARG A O 1
ATOM 1903 N N . ALA A 1 259 ? 16.697 -4.038 2.835 1.00 54.81 259 ALA A N 1
ATOM 1904 C CA . ALA A 1 259 ? 15.770 -2.972 2.438 1.00 54.81 259 ALA A CA 1
ATOM 1905 C C . ALA A 1 259 ? 14.338 -3.511 2.274 1.00 54.81 259 ALA A C 1
ATOM 1907 O O . ALA A 1 259 ? 13.370 -2.886 2.718 1.00 54.81 259 ALA A O 1
ATOM 1908 N N . ASP A 1 260 ? 14.211 -4.718 1.720 1.00 58.28 260 ASP A N 1
ATOM 1909 C CA . ASP A 1 260 ? 12.940 -5.439 1.662 1.00 58.28 260 ASP A CA 1
ATOM 1910 C C . ASP A 1 260 ? 12.518 -5.935 3.050 1.00 58.28 260 ASP A C 1
ATOM 1912 O O . ASP A 1 260 ? 11.343 -5.828 3.398 1.00 58.28 260 ASP A O 1
ATOM 1916 N N . LEU A 1 261 ? 13.465 -6.350 3.902 1.00 54.44 261 LEU A N 1
ATOM 1917 C CA . LEU A 1 261 ? 13.220 -6.659 5.310 1.00 54.44 261 LEU A CA 1
ATOM 1918 C C . LEU A 1 261 ? 12.768 -5.419 6.080 1.00 54.44 261 LEU A C 1
ATOM 1920 O O . LEU A 1 261 ? 11.882 -5.553 6.900 1.00 54.44 261 LEU A O 1
ATOM 1924 N N . GLN A 1 262 ? 13.292 -4.216 5.833 1.00 58.12 262 GLN A N 1
ATOM 1925 C CA . GLN A 1 262 ? 12.771 -2.990 6.455 1.00 58.12 262 GLN A CA 1
ATOM 1926 C C . GLN A 1 262 ? 11.334 -2.698 6.022 1.00 58.12 262 GLN A C 1
ATOM 1928 O O . GLN A 1 262 ? 10.517 -2.304 6.852 1.00 58.12 262 GLN A O 1
ATOM 1933 N N . SER A 1 263 ? 10.998 -2.918 4.749 1.00 55.59 263 SER A N 1
ATOM 1934 C CA . SER A 1 263 ? 9.624 -2.749 4.269 1.00 55.59 263 SER A CA 1
ATOM 1935 C C . SER A 1 263 ? 8.691 -3.815 4.862 1.00 55.59 263 SER A C 1
ATOM 1937 O O . SER A 1 263 ? 7.611 -3.478 5.341 1.00 55.59 263 SER A O 1
ATOM 1939 N N . LEU A 1 264 ? 9.138 -5.071 4.941 1.00 60.72 264 LEU A N 1
ATOM 1940 C CA . LEU A 1 264 ? 8.444 -6.174 5.612 1.00 60.72 264 LEU A CA 1
ATOM 1941 C C . LEU A 1 264 ? 8.336 -5.965 7.124 1.00 60.72 264 LEU A C 1
ATOM 1943 O O . LEU A 1 264 ? 7.285 -6.216 7.693 1.00 60.72 264 LEU A O 1
ATOM 1947 N N . LEU A 1 265 ? 9.373 -5.460 7.785 1.00 61.75 265 LEU A N 1
ATOM 1948 C CA . LEU A 1 265 ? 9.373 -5.115 9.204 1.00 61.75 265 LEU A CA 1
ATOM 1949 C C . LEU A 1 265 ? 8.464 -3.923 9.465 1.00 61.75 265 LEU A C 1
ATOM 1951 O O . LEU A 1 265 ? 7.791 -3.925 10.480 1.00 61.75 265 LEU A O 1
ATOM 1955 N N . ALA A 1 266 ? 8.367 -2.943 8.567 1.00 59.84 266 ALA A N 1
ATOM 1956 C CA . ALA A 1 266 ? 7.376 -1.875 8.685 1.00 59.84 266 ALA A CA 1
ATOM 1957 C C . ALA A 1 266 ? 5.943 -2.434 8.591 1.00 59.84 266 ALA A C 1
ATOM 1959 O O . ALA A 1 266 ? 5.074 -2.030 9.363 1.00 59.84 266 ALA A O 1
ATOM 1960 N N . VAL A 1 267 ? 5.723 -3.414 7.706 1.00 57.66 267 VAL A N 1
ATOM 1961 C CA . VAL A 1 267 ? 4.45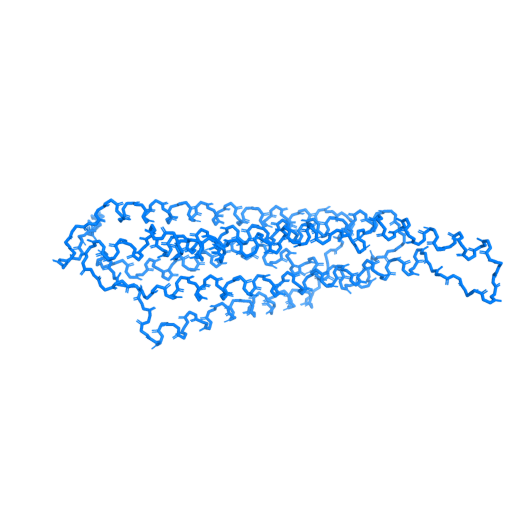1 -4.140 7.532 1.00 57.66 267 VAL A CA 1
ATOM 1962 C C . VAL A 1 267 ? 4.130 -5.050 8.728 1.00 57.66 267 VAL A C 1
ATOM 1964 O O . VAL A 1 267 ? 2.969 -5.160 9.125 1.00 57.66 267 VAL A O 1
ATOM 1967 N N . LEU A 1 268 ? 5.149 -5.663 9.333 1.00 62.56 268 LEU A N 1
ATOM 1968 C CA . LEU A 1 268 ? 5.057 -6.578 10.475 1.00 62.56 268 LEU A CA 1
ATOM 1969 C C . LEU A 1 268 ? 5.210 -5.875 11.832 1.00 62.56 268 LEU A C 1
ATOM 1971 O O . LEU A 1 268 ? 4.917 -6.488 12.854 1.00 62.56 268 LEU A O 1
ATOM 1975 N N . SER A 1 269 ? 5.615 -4.602 11.880 1.00 63.88 269 SER A N 1
ATOM 1976 C CA . SER A 1 269 ? 5.794 -3.842 13.126 1.00 63.88 269 SER A CA 1
ATOM 1977 C C . SER A 1 269 ? 4.533 -3.778 13.996 1.00 63.88 269 SER A C 1
ATOM 1979 O O . SER A 1 269 ? 4.683 -3.913 15.210 1.00 63.88 269 SER A O 1
ATOM 1981 N N . PRO A 1 270 ? 3.299 -3.696 13.445 1.00 57.72 270 PRO A N 1
ATOM 1982 C CA . PRO A 1 270 ? 2.079 -3.825 14.243 1.00 57.72 270 PRO A CA 1
ATOM 1983 C C . PRO A 1 270 ? 2.003 -5.173 14.968 1.00 57.72 270 PRO A C 1
ATOM 1985 O O . PRO A 1 270 ? 1.575 -5.251 16.117 1.00 57.72 270 PRO A O 1
ATOM 1988 N N . LEU A 1 271 ? 2.443 -6.239 14.293 1.00 57.38 271 LEU A N 1
ATOM 1989 C CA . LEU A 1 271 ? 2.447 -7.603 14.806 1.00 57.38 271 LEU A CA 1
ATOM 1990 C C . LEU A 1 271 ? 3.524 -7.787 15.875 1.00 57.38 271 LEU A C 1
ATOM 1992 O O . LEU A 1 271 ? 3.252 -8.350 16.929 1.00 57.38 271 LEU A O 1
ATOM 1996 N N . ILE A 1 272 ? 4.732 -7.277 15.621 1.00 62.03 272 ILE A N 1
ATOM 1997 C CA . ILE A 1 272 ? 5.846 -7.297 16.574 1.00 62.03 272 ILE A CA 1
ATOM 1998 C C . ILE A 1 272 ? 5.473 -6.487 17.817 1.00 62.03 272 ILE A C 1
ATOM 2000 O O . ILE A 1 272 ? 5.655 -6.976 18.923 1.00 62.03 272 ILE A O 1
ATOM 2004 N N . GLY A 1 273 ? 4.874 -5.304 17.657 1.00 57.94 273 GLY A N 1
ATOM 2005 C CA . GLY A 1 273 ? 4.365 -4.499 18.766 1.00 57.94 273 GLY A CA 1
ATOM 2006 C C . GLY A 1 273 ? 3.318 -5.247 19.593 1.00 57.94 273 GLY A C 1
ATOM 2007 O O . GLY A 1 273 ? 3.466 -5.344 20.807 1.00 57.94 273 GLY A O 1
ATOM 2008 N N . ALA A 1 274 ? 2.323 -5.861 18.943 1.00 58.00 274 ALA A N 1
ATOM 2009 C CA . ALA A 1 274 ? 1.299 -6.661 19.623 1.00 58.00 274 ALA A CA 1
ATOM 2010 C C . ALA A 1 274 ? 1.875 -7.888 20.356 1.00 58.00 274 ALA A C 1
ATOM 2012 O O . ALA A 1 274 ? 1.429 -8.238 21.453 1.00 58.00 274 ALA A O 1
ATOM 2013 N N . LEU A 1 275 ? 2.875 -8.548 19.766 1.00 55.88 275 LEU A N 1
ATOM 2014 C CA . LEU A 1 275 ? 3.578 -9.676 20.377 1.00 55.88 275 LEU A CA 1
ATOM 2015 C C . LEU A 1 275 ? 4.439 -9.225 21.563 1.00 55.88 275 LEU A C 1
ATOM 2017 O O . LEU A 1 275 ? 4.406 -9.867 22.610 1.00 55.88 275 LEU A O 1
ATOM 2021 N N . LEU A 1 276 ? 5.144 -8.099 21.445 1.00 55.72 276 LEU A N 1
ATOM 2022 C CA . LEU A 1 276 ? 5.941 -7.523 22.528 1.00 55.72 276 LEU A CA 1
ATOM 2023 C C . LEU A 1 276 ? 5.064 -7.080 23.703 1.00 55.72 276 LEU A C 1
ATOM 2025 O O . LEU A 1 276 ? 5.425 -7.345 24.845 1.00 55.72 276 LEU A O 1
ATOM 2029 N N . THR A 1 277 ? 3.880 -6.510 23.457 1.00 56.12 277 THR A N 1
ATOM 2030 C CA . THR A 1 277 ? 2.924 -6.198 24.535 1.00 56.12 277 THR A CA 1
ATOM 2031 C C . THR A 1 277 ? 2.394 -7.453 25.233 1.00 56.12 277 THR A C 1
ATOM 2033 O O . THR A 1 277 ? 2.193 -7.440 26.443 1.00 56.12 277 THR A O 1
ATOM 2036 N N . LYS A 1 278 ? 2.240 -8.579 24.516 1.00 53.69 278 LYS A N 1
ATOM 2037 C CA . LYS A 1 278 ? 1.846 -9.862 25.128 1.00 53.69 278 LYS A CA 1
ATOM 2038 C C . LYS A 1 278 ? 2.944 -10.507 25.971 1.00 53.69 278 LYS A C 1
ATOM 2040 O O . LYS A 1 278 ? 2.626 -11.167 26.952 1.00 53.69 278 LYS A O 1
ATOM 2045 N N . VAL A 1 279 ? 4.207 -10.352 25.581 1.00 45.97 279 VAL A N 1
ATOM 2046 C CA . VAL A 1 279 ? 5.355 -10.911 26.317 1.00 45.97 279 VAL A CA 1
ATOM 2047 C C . VAL A 1 279 ? 5.775 -9.998 27.477 1.00 45.97 279 VAL A C 1
ATOM 2049 O O . VAL A 1 279 ? 6.273 -10.487 28.484 1.00 45.97 279 VAL A O 1
ATOM 2052 N N . GLY A 1 280 ? 5.547 -8.686 27.360 1.00 41.53 280 GLY A N 1
ATOM 2053 C CA . GLY A 1 280 ? 5.968 -7.683 28.341 1.00 41.53 280 GLY A CA 1
ATOM 2054 C C . GLY A 1 280 ? 5.004 -7.415 29.499 1.00 41.53 280 GLY A C 1
ATOM 2055 O O . GLY A 1 280 ? 5.425 -6.791 30.465 1.00 41.53 280 GLY A O 1
ATOM 2056 N N . GLY A 1 281 ? 3.744 -7.865 29.439 1.00 37.31 281 GLY A N 1
ATOM 2057 C CA . GLY A 1 281 ? 2.797 -7.701 30.551 1.00 37.31 281 GLY A CA 1
ATOM 2058 C C . GLY A 1 281 ? 2.536 -6.243 30.964 1.00 37.31 281 GLY A C 1
ATOM 2059 O O . GLY A 1 281 ? 2.407 -5.976 32.157 1.00 37.31 281 GLY A O 1
ATOM 2060 N N . LEU A 1 282 ? 2.477 -5.322 29.994 1.00 38.22 282 LEU A N 1
ATOM 2061 C CA . LEU A 1 282 ? 2.013 -3.938 30.173 1.00 38.22 282 LEU A CA 1
ATOM 2062 C C . LEU A 1 282 ? 0.596 -3.769 29.612 1.00 38.22 282 LEU A C 1
ATOM 2064 O O . LEU A 1 282 ? 0.347 -4.228 28.473 1.00 38.22 282 LEU A O 1
#

Secondary structure (DSSP, 8-state):
-PPPP---PBPTT--S-HHHHHHHHHHHHHHHHHHHHHHHHHHHHHHHHHH-TTS--GGGSHHHHHHHHHHHHHHHHHHHHHHHHHHHTT-----SBTT-TTHHHHHHHHHHHHHHHHHHHHHHHHHHHH--TT--SSHHHHHHHHHHHHHHHHHHHHHHHHHHHHHHHHHHHHHHHHHTTS-PPPHHHHHHHHHHHHHHHHHHHHHHHHHHHHHHHHHHHHHSPPPPTTTS-HHHHHHHHHHHHHHHHHTTTT--HHHHHHHHHHHHHHHHHHHHHHHHT-

Radius of gyration: 23.99 Å; chains: 1; bounding box: 70×45×68 Å